Protein AF-A0A8T0EY59-F1 (afdb_monomer_lite)

Radius of gyration: 38.55 Å; chains: 1; bounding box: 109×106×99 Å

Sequence (343 aa):
MDMEKCETEELIEDIVKENEYLLNLLDTIPAQIYFDHDVQEKIKYEKHLTMDKKAENLKRKFSDQAELSVKNKHKRARVDPLCHKSVSQVHEELNNEKKKRKRKKKNGILLPSASLTRAANIEELQKRLQAKINELQAKRKGCSNKDPTLKKKLKTKEKKLKHKKVVLTQANEAEMQTKKLTEKKEKPEEKPVYNKDGKIIYSKLDFSENGLEEKKKSEFSGKKYKKLLKKAEEKKEKIEKLKEINPEKATTVEQKEKWKKALLKSENVKIKDNPELLKKSLKRQEKIKKKKAKVWKDRVEHTETRKQAKQEKRSKNIQKRKKDKLDHKIKRAKKKGRVIPGF

InterPro domains:
  IPR007019 Surfeit locus 6 [PTHR14369] (13-343)
  IPR029188 Ribosomal RNA-processing protein 14, N-terminal [PF15459] (17-81)
  IPR029190 Ribosomal RNA-processing protein 14/surfeit locus protein 6, C-terminal domain [PF04935] (144-330)

pLDDT: mean 79.8, std 16.36, range [37.75, 98.5]

Foldseek 3Di:
DVVVVVVVVVVVVVVVVVVVVVLVVQQVDDLVVVDDPVLVVVLVVQLVVQLVVQLVVVCVVCVDPDDDPSVVSSVVSVPDPVSDDGSSRSVVVVVVVVVVVVVCVVVPPDDDPPPPDDDPDPVSVVVVVVVVVVVVVVVVVVPVDDDPVVVVVVVVVVVVVVVVVVVVVVVVVVVVVVVVVPPDDDDDDDDFDADPVRDGDPDPDDPPPPPDPDPPQPPQDDDPLVSLLVVLVVVVVVLVVCCVVPVVVSVVVVVVVVVVVVVCVVVVRDGDNDNVVSVVSVVVVVVVVVVVVVVVVVVVVVVVVVVVVVVVVVVVVVVVVVVVVVVVVVVVCVVVVHDDPPD

Secondary structure (DSSP, 8-state):
-HHHHHHHHHHHHHHHHHHHHHHHHHHHS-HHHHS-HHHHHHHHHHHHHHHHHHHHHHHHHTSSS----HHHHHHHHHH-GGG---HHHHHHHHHHHHHHHHHHHHTT--PPPTTSSPPSSHHHHHHHHHHHHHHHHHHHHTTSSS-HHHHHHHHHHHHHHHHHHHHHHHHHHHHHHHHTT-S--PPPP-PPPBPTTSPBP--S----TT--------TT-SS-HHHHHHHHHHHHHHHHHHHHH-HHHHHHHHHHHHHHHHHHHHTT------HHHHHHHHHHHHHHHHHHHHHHHHHHHHHHHHHHHHHHHHHHHHHHHHHHHHHHHHHHHHHTT---TT-

Organism: Argiope bruennichi (NCBI:txid94029)

Structure (mmCIF, N/CA/C/O backbone):
data_AF-A0A8T0EY59-F1
#
_entry.id   AF-A0A8T0EY59-F1
#
loop_
_atom_site.group_PDB
_atom_site.id
_atom_site.type_symbol
_atom_site.label_atom_id
_atom_site.label_alt_id
_atom_site.label_comp_id
_atom_site.label_asym_id
_atom_site.label_entity_id
_atom_site.label_seq_id
_atom_site.pdbx_PDB_ins_code
_atom_site.Cartn_x
_atom_site.Cartn_y
_atom_site.Cartn_z
_atom_site.occupancy
_atom_site.B_iso_or_equiv
_atom_site.auth_seq_id
_atom_site.auth_comp_id
_atom_site.auth_asym_id
_atom_site.auth_atom_id
_atom_site.pdbx_PDB_model_num
ATOM 1 N N . MET A 1 1 ? -55.041 -11.879 -49.478 1.00 57.66 1 MET A N 1
ATOM 2 C CA . MET A 1 1 ? -53.881 -12.683 -49.035 1.00 57.66 1 MET A CA 1
ATOM 3 C C . MET A 1 1 ? -52.715 -11.826 -48.559 1.00 57.66 1 MET A C 1
ATOM 5 O O . MET A 1 1 ? -51.988 -12.305 -47.703 1.00 57.66 1 MET A O 1
ATOM 9 N N . ASP A 1 2 ? -52.515 -10.604 -49.066 1.00 60.94 2 ASP A N 1
ATOM 10 C CA . ASP A 1 2 ? -51.365 -9.780 -48.646 1.00 60.94 2 ASP A CA 1
ATOM 11 C C . ASP A 1 2 ? -51.614 -8.986 -47.347 1.00 60.94 2 ASP A C 1
ATOM 13 O O . ASP A 1 2 ? -50.702 -8.853 -46.542 1.00 60.94 2 ASP A O 1
ATOM 17 N N . MET A 1 3 ? -52.861 -8.576 -47.073 1.00 62.78 3 MET A N 1
ATOM 18 C CA . MET A 1 3 ? -53.241 -7.898 -45.817 1.00 62.78 3 MET A CA 1
ATOM 19 C C . MET A 1 3 ? -53.091 -8.800 -44.581 1.00 62.78 3 MET A C 1
ATOM 21 O O . MET A 1 3 ? -52.482 -8.401 -43.597 1.00 62.78 3 MET A O 1
ATOM 25 N N . GLU A 1 4 ? -53.565 -10.048 -44.657 1.00 70.12 4 GLU A N 1
ATOM 26 C CA . GLU A 1 4 ? -53.442 -11.022 -43.557 1.00 70.12 4 GLU A CA 1
ATOM 27 C C . GLU A 1 4 ? -51.976 -11.389 -43.274 1.00 70.12 4 GLU A C 1
ATOM 29 O O . GLU A 1 4 ? -51.610 -11.654 -42.134 1.00 70.12 4 GLU A O 1
ATOM 34 N N . LYS A 1 5 ? -51.111 -11.381 -44.299 1.00 70.44 5 LYS A N 1
ATOM 35 C CA . LYS A 1 5 ? -49.670 -11.600 -44.115 1.00 70.44 5 LYS A CA 1
ATOM 36 C C . LYS A 1 5 ? -49.023 -10.429 -43.377 1.00 70.44 5 LYS A C 1
ATOM 38 O O . LYS A 1 5 ? -48.282 -10.682 -42.433 1.00 70.44 5 LYS A O 1
ATOM 43 N N . CYS A 1 6 ? -49.359 -9.187 -43.733 1.00 74.06 6 CYS A N 1
ATOM 44 C CA . CYS A 1 6 ? -48.890 -8.003 -43.006 1.00 74.06 6 CYS A CA 1
ATOM 45 C C . CYS A 1 6 ? -49.317 -8.021 -41.532 1.00 74.06 6 CYS A C 1
ATOM 47 O O . CYS A 1 6 ? -48.477 -7.822 -40.662 1.00 74.06 6 CYS A O 1
ATOM 49 N N . GLU A 1 7 ? -50.575 -8.352 -41.232 1.00 82.00 7 GLU A N 1
ATOM 50 C CA . GLU A 1 7 ? -51.051 -8.451 -39.843 1.00 82.00 7 GLU A CA 1
ATOM 51 C C . GLU A 1 7 ? -50.295 -9.533 -39.052 1.00 82.00 7 GLU A C 1
ATOM 53 O O . GLU A 1 7 ? -49.938 -9.333 -37.890 1.00 82.00 7 GLU A O 1
ATOM 58 N N . THR A 1 8 ? -49.985 -10.678 -39.674 1.00 86.44 8 THR A N 1
ATOM 59 C CA . THR A 1 8 ? -49.177 -11.715 -39.009 1.00 86.44 8 THR A CA 1
ATOM 60 C C . THR A 1 8 ? -47.726 -11.298 -38.785 1.00 86.44 8 THR A C 1
ATOM 62 O O . THR A 1 8 ? -47.130 -11.706 -37.789 1.00 86.44 8 THR A O 1
ATOM 65 N N . GLU A 1 9 ? -47.151 -10.494 -39.679 1.00 88.06 9 GLU A N 1
ATOM 66 C CA . GLU A 1 9 ? -45.789 -9.974 -39.543 1.00 88.06 9 GLU A CA 1
ATOM 67 C C . GLU A 1 9 ? -45.706 -8.946 -38.407 1.00 88.06 9 GLU A C 1
ATOM 69 O O . GLU A 1 9 ? -44.832 -9.068 -37.548 1.00 88.06 9 GLU A O 1
ATOM 74 N N . GLU A 1 10 ? -46.669 -8.025 -38.318 1.00 89.12 10 GLU A N 1
ATOM 75 C CA . GLU A 1 10 ? -46.774 -7.051 -37.222 1.00 89.12 10 GLU A CA 1
ATOM 76 C C . GLU A 1 10 ? -46.926 -7.739 -35.855 1.00 89.12 10 GLU A C 1
ATOM 78 O O . GLU A 1 10 ? -46.219 -7.411 -34.899 1.00 89.12 10 GLU A O 1
ATOM 83 N N . LEU A 1 11 ? -47.772 -8.772 -35.771 1.00 92.25 11 LEU A N 1
ATOM 84 C CA . LEU A 1 11 ? -47.929 -9.572 -34.552 1.00 92.25 11 LEU A CA 1
ATOM 85 C C . LEU A 1 11 ? -46.630 -10.277 -34.139 1.00 92.25 11 LEU A C 1
ATOM 87 O O . LEU A 1 11 ? -46.312 -10.358 -32.951 1.00 92.25 11 LEU A O 1
ATOM 91 N N . ILE A 1 12 ? -45.863 -10.799 -35.100 1.00 92.88 12 ILE A N 1
ATOM 92 C CA . ILE A 1 12 ? -44.566 -11.425 -34.818 1.00 92.88 12 ILE A CA 1
ATOM 93 C C . ILE A 1 12 ? -43.578 -10.383 -34.290 1.00 92.88 12 ILE A C 1
ATOM 95 O O . ILE A 1 12 ? -42.860 -10.668 -33.329 1.00 92.88 12 ILE A O 1
ATOM 99 N N . GLU A 1 13 ? -43.542 -9.189 -34.879 1.00 93.50 13 GLU A N 1
ATOM 100 C CA . GLU A 1 13 ? -42.678 -8.107 -34.410 1.00 93.50 13 GLU A CA 1
ATOM 101 C C . GLU A 1 13 ? -43.000 -7.697 -32.974 1.00 93.50 13 GLU A C 1
ATOM 103 O O . GLU A 1 13 ? -42.086 -7.526 -32.165 1.00 93.50 13 GLU A O 1
ATOM 108 N N . ASP A 1 14 ? -44.279 -7.588 -32.628 1.00 93.56 14 ASP A N 1
ATOM 109 C CA . ASP A 1 14 ? -44.700 -7.226 -31.277 1.00 93.56 14 ASP A CA 1
ATOM 110 C C . ASP A 1 14 ? -44.353 -8.315 -30.258 1.00 93.56 14 ASP A C 1
ATOM 112 O O . ASP A 1 14 ? -43.774 -8.017 -29.210 1.00 93.56 14 ASP A O 1
ATOM 116 N N . ILE A 1 15 ? -44.548 -9.590 -30.605 1.00 94.50 15 ILE A N 1
ATOM 117 C CA . ILE A 1 15 ? -44.099 -10.719 -29.775 1.00 94.50 15 ILE A CA 1
ATOM 118 C C . ILE A 1 15 ? -42.575 -10.691 -29.580 1.00 94.50 15 ILE A C 1
ATOM 120 O O . ILE A 1 15 ? -42.071 -11.024 -28.502 1.00 94.50 15 ILE A O 1
ATOM 124 N N . VAL A 1 16 ? -41.805 -10.311 -30.601 1.00 94.75 16 VAL A N 1
ATOM 125 C CA . VAL A 1 16 ? -40.346 -10.181 -30.481 1.00 94.75 16 VAL A CA 1
ATOM 126 C C . VAL A 1 16 ? -39.983 -9.029 -29.542 1.00 94.75 16 VAL A C 1
ATOM 128 O O . VAL A 1 16 ? -39.171 -9.237 -28.638 1.00 94.75 16 VAL A O 1
ATOM 131 N N . LYS A 1 17 ? -40.623 -7.861 -29.676 1.00 94.25 17 LYS A N 1
ATOM 132 C CA . LYS A 1 17 ? -40.401 -6.697 -28.797 1.00 94.25 17 LYS A CA 1
ATOM 133 C C . LYS A 1 17 ? -40.726 -7.015 -27.337 1.00 94.25 17 LYS A C 1
ATOM 135 O O . LYS A 1 17 ? -39.945 -6.684 -26.442 1.00 94.25 17 LYS A O 1
ATOM 140 N N . GLU A 1 18 ? -41.847 -7.687 -27.082 1.00 94.88 18 GLU A N 1
ATOM 141 C CA . GLU A 1 18 ? -42.239 -8.114 -25.736 1.00 94.88 18 GLU A CA 1
ATOM 142 C C . GLU A 1 18 ? -41.233 -9.104 -25.142 1.00 94.88 18 GLU A C 1
ATOM 144 O O . GLU A 1 18 ? -40.812 -8.961 -23.990 1.00 94.88 18 GLU A O 1
ATOM 149 N N . ASN A 1 19 ? -40.779 -10.078 -25.934 1.00 93.56 19 ASN A N 1
ATOM 150 C CA . ASN A 1 19 ? -39.748 -11.013 -25.496 1.00 93.56 19 ASN A CA 1
ATOM 151 C C . ASN A 1 19 ? -38.437 -10.291 -25.160 1.00 93.56 19 ASN A C 1
ATOM 153 O O . ASN A 1 19 ? -37.861 -10.546 -24.104 1.00 93.56 19 ASN A O 1
ATOM 157 N N . GLU A 1 20 ? -37.975 -9.363 -26.000 1.00 94.31 20 GLU A N 1
ATOM 158 C CA . GLU A 1 20 ? -36.778 -8.560 -25.722 1.00 94.31 20 GLU A CA 1
ATOM 159 C C . GLU A 1 20 ? -36.917 -7.746 -24.431 1.00 94.31 20 GLU A C 1
ATOM 161 O O . GLU A 1 20 ? -35.993 -7.714 -23.610 1.00 94.31 20 GLU A O 1
ATOM 166 N N . TYR A 1 21 ? -38.083 -7.136 -24.206 1.00 94.50 21 TYR A N 1
ATOM 167 C CA . TYR A 1 21 ? -38.387 -6.423 -22.969 1.00 94.50 21 TYR A CA 1
ATOM 168 C C . TYR A 1 21 ? -38.270 -7.337 -21.739 1.00 94.50 21 TYR A C 1
ATOM 170 O O . TYR A 1 21 ? -37.601 -6.986 -20.761 1.00 94.50 21 TYR A O 1
ATOM 178 N N . LEU A 1 22 ? -38.852 -8.537 -21.799 1.00 93.19 22 LEU A N 1
ATOM 179 C CA . LEU A 1 22 ? -38.790 -9.513 -20.710 1.00 93.19 22 LEU A CA 1
ATOM 180 C C . LEU A 1 22 ? -37.364 -10.024 -20.460 1.00 93.19 22 LEU A C 1
ATOM 182 O O . LEU A 1 22 ? -36.966 -10.181 -19.303 1.00 93.19 22 LEU A O 1
ATOM 186 N N . LEU A 1 23 ? -36.572 -10.253 -21.513 1.00 91.69 23 LEU A N 1
ATOM 187 C CA . LEU A 1 23 ? -35.169 -10.658 -21.379 1.00 91.69 23 LEU A CA 1
ATOM 188 C C . LEU A 1 23 ? -34.330 -9.557 -20.722 1.00 91.69 23 LEU A C 1
ATOM 190 O O . LEU A 1 23 ? -33.553 -9.842 -19.809 1.00 91.69 23 LEU A O 1
ATOM 194 N N . ASN A 1 24 ? -34.538 -8.302 -21.121 1.00 91.44 24 ASN A N 1
ATOM 195 C CA . ASN A 1 24 ? -33.872 -7.155 -20.509 1.00 91.44 24 ASN A CA 1
ATOM 196 C C . ASN A 1 24 ? -34.230 -7.030 -19.025 1.00 91.44 24 ASN A C 1
ATOM 198 O O . ASN A 1 24 ? -33.341 -6.825 -18.197 1.00 91.44 24 ASN A O 1
ATOM 202 N N . LEU A 1 25 ? -35.508 -7.211 -18.670 1.00 90.00 25 LEU A N 1
ATOM 203 C CA . LEU A 1 25 ? -35.959 -7.216 -17.278 1.00 90.00 25 LEU A CA 1
ATOM 204 C C . LEU A 1 25 ? -35.279 -8.333 -16.474 1.00 90.00 25 LEU A C 1
ATOM 206 O O . LEU A 1 25 ? -34.756 -8.080 -15.386 1.00 90.00 25 LEU A O 1
ATOM 210 N N . LEU A 1 26 ? -35.226 -9.546 -17.026 1.00 90.12 26 LEU A N 1
ATOM 211 C CA . LEU A 1 26 ? -34.582 -10.707 -16.407 1.00 90.12 26 LEU A CA 1
ATOM 212 C C . LEU A 1 26 ? -33.084 -10.468 -16.151 1.00 90.12 26 LEU A C 1
ATOM 214 O O . LEU A 1 26 ? -32.549 -10.884 -15.123 1.00 90.12 26 LEU A O 1
ATOM 218 N N . ASP A 1 27 ? -32.419 -9.754 -17.056 1.00 89.56 27 ASP A N 1
ATOM 219 C CA . ASP A 1 27 ? -30.991 -9.450 -16.971 1.00 89.56 27 ASP A CA 1
ATOM 220 C C . ASP A 1 27 ? -30.646 -8.362 -15.944 1.00 89.56 27 ASP A C 1
ATOM 222 O O . ASP A 1 27 ? -29.504 -8.301 -15.474 1.00 89.56 27 ASP A O 1
ATOM 226 N N . THR A 1 28 ? -31.617 -7.539 -15.530 1.00 90.06 28 THR A N 1
ATOM 227 C CA . THR A 1 28 ? -31.414 -6.573 -14.433 1.00 90.06 28 THR A CA 1
ATOM 228 C C . THR A 1 28 ? -31.266 -7.247 -13.070 1.00 90.06 28 THR A C 1
ATOM 230 O O . THR A 1 28 ? -30.634 -6.702 -12.158 1.00 90.06 28 THR A O 1
ATOM 233 N N . ILE A 1 29 ? -31.826 -8.447 -12.921 1.00 87.81 29 ILE A N 1
ATOM 234 C CA . ILE A 1 29 ? -31.856 -9.170 -11.659 1.00 87.81 29 ILE A CA 1
ATOM 235 C C . ILE A 1 29 ? -30.599 -10.051 -11.555 1.00 87.81 29 ILE A C 1
ATOM 237 O O . ILE A 1 29 ? -30.259 -10.786 -12.484 1.00 87.81 29 ILE A O 1
ATOM 241 N N . PRO A 1 30 ? -29.867 -10.025 -10.425 1.00 85.19 30 PRO A N 1
ATOM 242 C CA . PRO A 1 30 ? -28.650 -10.811 -10.281 1.00 85.19 30 PRO A CA 1
ATOM 243 C C . PRO A 1 30 ? -28.870 -12.312 -10.500 1.00 85.19 30 PRO A C 1
ATOM 245 O O . PRO A 1 30 ? -29.699 -12.938 -9.842 1.00 85.19 30 PRO A O 1
ATOM 248 N N . ALA A 1 31 ? -27.999 -12.925 -11.306 1.00 82.88 31 ALA A N 1
ATOM 249 C CA . ALA A 1 31 ? -27.971 -14.369 -11.578 1.00 82.88 31 ALA A CA 1
ATOM 250 C C . ALA A 1 31 ? -27.992 -15.255 -10.310 1.00 82.88 31 ALA A C 1
ATOM 252 O O . ALA A 1 31 ? -28.407 -16.409 -10.351 1.00 82.88 31 ALA A O 1
ATOM 253 N N . GLN A 1 32 ? -27.530 -14.726 -9.173 1.00 85.31 32 GLN A N 1
ATOM 254 C CA . GLN A 1 32 ? -27.516 -15.433 -7.890 1.00 85.31 32 GLN A CA 1
ATOM 255 C C . GLN A 1 32 ? -28.913 -15.753 -7.347 1.00 85.31 32 GLN A C 1
ATOM 257 O O . GLN A 1 32 ? -29.028 -16.649 -6.518 1.00 85.31 32 GLN A O 1
ATOM 262 N N . ILE A 1 33 ? -29.933 -15.007 -7.776 1.00 87.69 33 ILE A N 1
ATOM 263 C CA . ILE A 1 33 ? -31.315 -15.163 -7.313 1.00 87.69 33 ILE A CA 1
ATOM 264 C C . ILE A 1 33 ? -32.023 -16.279 -8.095 1.00 87.69 33 ILE A C 1
ATOM 266 O O . ILE A 1 33 ? -32.830 -17.000 -7.521 1.00 87.69 33 ILE A O 1
ATOM 270 N N . TYR A 1 34 ? -31.685 -16.468 -9.375 1.00 85.38 34 TYR A N 1
ATOM 271 C CA . TYR A 1 34 ? -32.340 -17.456 -10.243 1.00 85.38 34 TYR A CA 1
ATOM 272 C C . TYR A 1 34 ? -31.676 -18.831 -10.276 1.00 85.38 34 TYR A C 1
ATOM 274 O O . TYR A 1 34 ? -32.345 -19.825 -10.547 1.00 85.38 34 TYR A O 1
ATOM 282 N N . PHE A 1 35 ? -30.358 -18.899 -10.084 1.00 88.62 35 PHE A N 1
ATOM 283 C CA . PHE A 1 35 ? -29.602 -20.132 -10.293 1.00 88.62 35 PHE A CA 1
ATOM 284 C C . PHE A 1 35 ? -29.171 -20.777 -8.980 1.00 88.62 35 PHE A C 1
ATOM 286 O O . PHE A 1 35 ? -28.642 -20.100 -8.097 1.00 88.62 35 PHE A O 1
ATOM 293 N N . ASP A 1 36 ? -29.285 -22.103 -8.911 1.00 89.44 36 ASP A N 1
ATOM 294 C CA . ASP A 1 36 ? -28.767 -22.915 -7.809 1.00 89.44 36 ASP A CA 1
ATOM 295 C C . ASP A 1 36 ? -27.248 -22.786 -7.657 1.00 89.44 36 ASP A C 1
ATOM 297 O O . ASP A 1 36 ? -26.526 -22.427 -8.595 1.00 89.44 36 ASP A O 1
ATOM 301 N N . HIS A 1 37 ? -26.735 -23.137 -6.475 1.00 86.75 37 HIS A N 1
ATOM 302 C CA . HIS A 1 37 ? -25.313 -23.005 -6.159 1.00 86.75 37 HIS A CA 1
ATOM 303 C C . HIS A 1 37 ? -24.401 -23.704 -7.180 1.00 86.75 37 HIS A C 1
ATOM 305 O O . HIS A 1 37 ? -23.419 -23.110 -7.627 1.00 86.75 37 HIS A O 1
ATOM 311 N N . ASP A 1 38 ? -24.771 -24.903 -7.628 1.00 87.12 38 ASP A N 1
ATOM 312 C CA . ASP A 1 38 ? -24.003 -25.685 -8.603 1.00 87.12 38 ASP A CA 1
ATOM 313 C C . ASP A 1 38 ? -23.903 -24.978 -9.962 1.00 87.12 38 ASP A C 1
ATOM 315 O O . ASP A 1 38 ? -22.841 -24.921 -10.591 1.00 87.12 38 ASP A O 1
ATOM 319 N N . VAL A 1 39 ? -25.007 -24.374 -10.405 1.00 86.44 39 VAL A N 1
ATOM 320 C CA . VAL A 1 39 ? -25.060 -23.602 -11.651 1.00 86.44 39 VAL A CA 1
ATOM 321 C C . VAL A 1 39 ? -24.232 -22.327 -11.502 1.00 86.44 39 VAL A C 1
ATOM 323 O O . VAL A 1 39 ? -23.457 -21.983 -12.395 1.00 86.44 39 VAL A O 1
ATOM 326 N N . GLN A 1 40 ? -24.293 -21.664 -10.345 1.00 85.69 40 GLN A N 1
ATOM 327 C CA . GLN A 1 40 ? -23.450 -20.503 -10.056 1.00 85.69 40 GLN A CA 1
ATOM 328 C C . GLN A 1 40 ? -21.954 -20.842 -10.070 1.00 85.69 40 GLN A C 1
ATOM 330 O O . GLN A 1 40 ? -21.146 -20.032 -10.535 1.00 85.69 40 GLN A O 1
ATOM 335 N N . GLU A 1 41 ? -21.552 -22.001 -9.544 1.00 86.75 41 GLU A N 1
ATOM 336 C CA . GLU A 1 41 ? -20.159 -22.450 -9.600 1.00 86.75 41 GLU A CA 1
ATOM 337 C C . GLU A 1 41 ? -19.716 -22.735 -11.034 1.00 86.75 41 GLU A C 1
ATOM 339 O O . GLU A 1 41 ? -18.639 -22.281 -11.435 1.00 86.75 41 GLU A O 1
ATOM 344 N N . LYS A 1 42 ? -20.572 -23.381 -11.835 1.00 87.62 42 LYS A N 1
ATOM 345 C CA . LYS A 1 42 ? -20.320 -23.613 -13.262 1.00 87.62 42 LYS A CA 1
ATOM 346 C C . LYS A 1 42 ? -20.126 -22.295 -14.020 1.00 87.62 42 LYS A C 1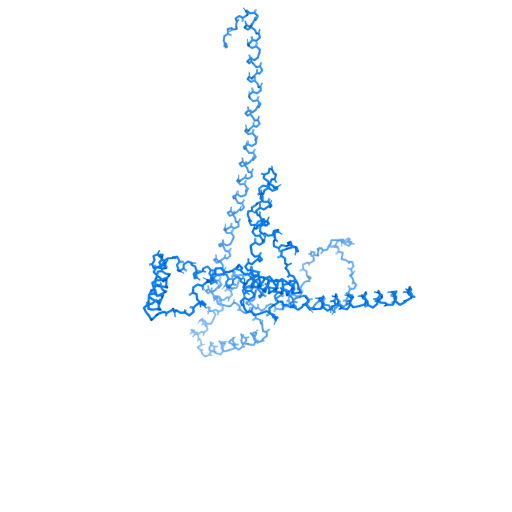
ATOM 348 O O . LYS A 1 42 ? -19.120 -22.135 -14.709 1.00 87.62 42 LYS A O 1
ATOM 353 N N . ILE A 1 43 ? -21.002 -21.307 -13.808 1.00 85.44 43 ILE A N 1
ATOM 354 C CA . ILE A 1 43 ? -20.892 -19.966 -14.414 1.00 85.44 43 ILE A CA 1
ATOM 355 C C . ILE A 1 43 ? -19.574 -19.289 -14.015 1.00 85.44 43 ILE A C 1
ATOM 357 O O . ILE A 1 43 ? -18.872 -18.726 -14.858 1.00 85.44 43 ILE A O 1
ATOM 361 N N . LYS A 1 44 ? -19.202 -19.337 -12.728 1.00 86.25 44 LYS A N 1
ATOM 362 C CA . LYS A 1 44 ? -17.935 -18.758 -12.246 1.00 86.25 44 LYS A CA 1
ATOM 363 C C . LYS A 1 44 ? -16.732 -19.439 -12.890 1.00 86.25 44 LYS A C 1
ATOM 365 O O . LYS A 1 44 ? -15.794 -18.747 -13.285 1.00 86.25 44 LYS A O 1
ATOM 370 N N . TYR A 1 45 ? -16.748 -20.766 -12.988 1.00 87.50 45 TYR A N 1
ATOM 371 C CA . TYR A 1 45 ? -15.678 -21.535 -13.612 1.00 87.50 45 TYR A CA 1
ATOM 372 C C . TYR A 1 45 ? -15.526 -21.182 -15.095 1.00 87.50 45 TYR A C 1
ATOM 374 O O . TYR A 1 45 ? -14.430 -20.839 -15.537 1.00 87.50 45 TYR A O 1
ATOM 382 N N . GLU A 1 46 ? -16.627 -21.173 -15.847 1.00 86.44 46 GLU A N 1
ATOM 383 C CA . GLU A 1 46 ? -16.626 -20.800 -17.264 1.00 86.44 46 GLU A CA 1
ATOM 384 C C . GLU A 1 46 ? -16.129 -19.373 -17.481 1.00 86.44 46 GLU A C 1
ATOM 386 O O . GLU A 1 46 ? -15.299 -19.132 -18.356 1.00 86.44 46 GLU A O 1
ATOM 391 N N . LYS A 1 47 ? -16.564 -18.436 -16.636 1.00 84.19 47 LYS A N 1
ATOM 392 C CA . LYS A 1 47 ? -16.080 -17.056 -16.650 1.00 84.19 47 LYS A CA 1
ATOM 393 C C . LYS A 1 47 ? -14.573 -16.978 -16.427 1.00 84.19 47 LYS A C 1
ATOM 395 O O . LYS A 1 47 ? -13.893 -16.222 -17.109 1.00 84.19 47 LYS A O 1
ATOM 400 N N . HIS A 1 48 ? -14.024 -17.736 -15.482 1.00 84.00 48 HIS A N 1
ATOM 401 C CA . HIS A 1 48 ? -12.575 -17.776 -15.276 1.00 84.00 48 HIS A CA 1
ATOM 402 C C . HIS A 1 48 ? -11.841 -18.374 -16.484 1.00 84.00 48 HIS A C 1
ATOM 404 O O . HIS A 1 48 ? -10.819 -17.837 -16.906 1.00 84.00 48 HIS A O 1
ATOM 410 N N . LEU A 1 49 ? -12.404 -19.405 -17.110 1.00 86.81 49 LEU A N 1
ATOM 411 C CA . LEU A 1 49 ? -11.824 -20.018 -18.299 1.00 86.81 49 LEU A CA 1
ATOM 412 C C . LEU A 1 49 ? -11.810 -19.070 -19.512 1.00 86.81 49 LEU A C 1
ATOM 414 O O . LEU A 1 49 ? -10.813 -19.003 -20.232 1.00 86.81 49 LEU A O 1
ATOM 418 N N . THR A 1 50 ? -12.892 -18.325 -19.761 1.00 85.25 50 THR A N 1
ATOM 419 C CA . THR A 1 50 ? -12.954 -17.352 -20.870 1.00 85.25 50 THR A CA 1
ATOM 420 C C . THR A 1 50 ? -11.988 -16.190 -20.649 1.00 85.25 50 THR A C 1
ATOM 422 O O . THR A 1 50 ? -11.295 -15.761 -21.573 1.00 85.25 50 THR A O 1
ATOM 425 N N . MET A 1 51 ? -11.888 -15.733 -19.404 1.00 82.12 51 MET A N 1
ATOM 426 C CA . MET A 1 51 ? -10.945 -14.721 -18.942 1.00 82.12 51 MET A CA 1
ATOM 427 C C . MET A 1 51 ? -9.486 -15.107 -19.192 1.00 82.12 51 MET A C 1
ATOM 429 O O . MET A 1 51 ? -8.716 -14.296 -19.718 1.00 82.12 51 MET A O 1
ATOM 433 N N . ASP A 1 52 ? -9.119 -16.342 -18.853 1.00 84.00 52 ASP A N 1
ATOM 434 C CA . ASP A 1 52 ? -7.762 -16.857 -19.030 1.00 84.00 52 ASP A CA 1
ATOM 435 C C . ASP A 1 52 ? -7.426 -17.001 -20.522 1.00 84.00 52 ASP A C 1
ATOM 437 O O . ASP A 1 52 ? -6.404 -16.480 -20.978 1.00 84.00 52 ASP A O 1
ATOM 441 N N . LYS A 1 53 ? -8.346 -17.562 -21.323 1.00 85.69 53 LYS A N 1
ATOM 442 C CA . LYS A 1 53 ? -8.205 -17.646 -22.790 1.00 85.69 53 LYS A CA 1
ATOM 443 C C . LYS A 1 53 ? -7.995 -16.273 -23.433 1.00 85.69 53 LYS A C 1
ATOM 445 O O . LYS A 1 53 ? -7.142 -16.111 -24.307 1.00 85.69 53 LYS A O 1
ATOM 450 N N . LYS A 1 54 ? -8.735 -15.247 -22.998 1.00 82.50 54 LYS A N 1
ATOM 451 C CA . LYS A 1 54 ? -8.534 -13.881 -23.504 1.00 82.50 54 LYS A CA 1
ATOM 452 C C . LYS A 1 54 ? -7.197 -13.297 -23.068 1.00 82.50 54 LYS A C 1
ATOM 454 O O . LYS A 1 54 ? -6.510 -12.694 -23.891 1.00 82.50 54 LYS A O 1
ATOM 459 N N . ALA A 1 55 ? -6.792 -13.484 -21.813 1.00 81.88 55 ALA A N 1
ATOM 460 C CA . ALA A 1 55 ? -5.491 -13.021 -21.337 1.00 81.88 55 ALA A CA 1
ATOM 461 C C . ALA A 1 55 ? -4.325 -13.654 -22.126 1.00 81.88 55 ALA A C 1
ATOM 463 O O . ALA A 1 55 ? -3.339 -12.968 -22.416 1.00 81.88 55 ALA A O 1
ATOM 464 N N . GLU A 1 56 ? -4.456 -14.921 -22.524 1.00 81.44 56 GLU A N 1
ATOM 465 C CA . GLU A 1 56 ? -3.513 -15.612 -23.410 1.00 81.44 56 GLU A CA 1
ATOM 466 C C . GLU A 1 56 ? -3.536 -15.075 -24.845 1.00 81.44 56 GLU A C 1
ATOM 468 O O . GLU A 1 56 ? -2.479 -14.818 -25.420 1.00 81.44 56 GLU A O 1
ATOM 473 N N . ASN A 1 57 ? -4.708 -14.810 -25.419 1.00 80.62 57 ASN A N 1
ATOM 474 C CA . ASN A 1 57 ? -4.798 -14.196 -26.746 1.00 80.62 57 ASN A CA 1
ATOM 475 C C . ASN A 1 57 ? -4.175 -12.790 -26.775 1.00 80.62 57 ASN A C 1
ATOM 477 O O . ASN A 1 57 ? -3.467 -12.446 -27.721 1.00 80.62 57 ASN A O 1
ATOM 481 N N . LEU A 1 58 ? -4.343 -11.997 -25.710 1.00 72.62 58 LEU A N 1
ATOM 482 C CA . LEU A 1 58 ? -3.621 -10.730 -25.548 1.00 72.62 58 LEU A CA 1
ATOM 483 C C . LEU A 1 58 ? -2.102 -10.926 -25.416 1.00 72.62 58 LEU A C 1
ATOM 485 O O . LEU A 1 58 ? -1.346 -10.036 -25.792 1.00 72.62 58 LEU A O 1
ATOM 489 N N . LYS A 1 59 ? -1.630 -12.062 -24.886 1.00 67.75 59 LYS A N 1
ATOM 490 C CA . LYS A 1 59 ? -0.195 -12.392 -24.865 1.00 67.75 59 LYS A CA 1
ATOM 491 C C . LYS A 1 59 ? 0.333 -12.630 -26.283 1.00 67.75 59 LYS A C 1
ATOM 493 O O . LYS A 1 59 ? 1.437 -12.186 -26.566 1.00 67.75 59 LYS A O 1
ATOM 498 N N . ARG A 1 60 ? -0.452 -13.278 -27.151 1.00 64.81 60 ARG A N 1
ATOM 499 C CA . ARG A 1 60 ? -0.085 -13.544 -28.555 1.00 64.81 60 ARG A CA 1
ATOM 500 C C . ARG A 1 60 ? -0.090 -12.278 -29.420 1.00 64.81 60 ARG A C 1
ATOM 502 O O . ARG A 1 60 ? 0.791 -12.119 -30.245 1.00 64.81 60 ARG A O 1
ATOM 509 N N . LYS A 1 61 ? -1.048 -11.366 -29.208 1.00 62.09 61 LYS A N 1
ATOM 510 C CA . LYS A 1 61 ? -1.207 -10.141 -30.023 1.00 62.09 61 LYS A CA 1
ATOM 511 C C . LYS A 1 61 ? -0.225 -9.001 -29.696 1.00 62.09 61 LYS A C 1
ATOM 513 O O . LYS A 1 61 ? -0.097 -8.083 -30.492 1.00 62.09 61 LYS A O 1
ATOM 518 N N . PHE A 1 62 ? 0.433 -9.028 -28.534 1.00 57.66 62 PHE A N 1
ATOM 519 C CA . PHE A 1 62 ? 1.317 -7.952 -28.049 1.00 57.66 62 PHE A CA 1
ATOM 520 C C . PHE A 1 62 ? 2.714 -8.472 -27.659 1.00 57.66 62 PHE A C 1
ATOM 522 O O . PHE A 1 62 ? 3.283 -8.015 -26.666 1.00 57.66 62 PHE A O 1
ATOM 529 N N . SER A 1 63 ? 3.260 -9.462 -28.373 1.00 56.31 63 SER A N 1
ATOM 530 C CA . SER A 1 63 ? 4.604 -9.986 -28.076 1.00 56.31 63 SER A CA 1
ATOM 531 C C . SER A 1 63 ? 5.712 -8.952 -28.308 1.00 56.31 63 SER A C 1
ATOM 533 O O . SER A 1 63 ? 6.698 -8.970 -27.577 1.00 56.31 63 SER A O 1
ATOM 535 N N . ASP A 1 64 ? 5.515 -8.009 -29.238 1.00 54.72 64 ASP A N 1
ATOM 536 C CA . ASP A 1 64 ? 6.633 -7.216 -29.772 1.00 54.72 64 ASP A CA 1
ATOM 537 C C . ASP A 1 64 ? 6.635 -5.742 -29.326 1.00 54.72 64 ASP A C 1
ATOM 539 O O . ASP A 1 64 ? 7.639 -5.047 -29.468 1.00 54.72 64 ASP A O 1
ATOM 543 N N . GLN A 1 65 ? 5.553 -5.242 -28.716 1.00 49.62 65 GLN A N 1
ATOM 544 C CA . GLN A 1 65 ? 5.497 -3.874 -28.189 1.00 49.62 65 GLN A CA 1
ATOM 545 C C . GLN A 1 65 ? 4.822 -3.836 -26.811 1.00 49.62 65 GLN A C 1
ATOM 547 O O . GLN A 1 65 ? 3.606 -3.941 -26.674 1.00 49.62 65 GLN A O 1
ATOM 552 N N . ALA A 1 66 ? 5.657 -3.646 -25.785 1.00 52.69 66 ALA A N 1
ATOM 553 C CA . ALA A 1 66 ? 5.325 -3.498 -24.367 1.00 52.69 66 ALA A CA 1
ATOM 554 C C . ALA A 1 66 ? 4.767 -4.759 -23.677 1.00 52.69 66 ALA A C 1
ATOM 556 O O . ALA A 1 66 ? 3.569 -5.044 -23.677 1.00 52.69 66 ALA A O 1
ATOM 557 N N . GLU A 1 67 ? 5.647 -5.452 -22.949 1.00 57.25 67 GLU A N 1
ATOM 558 C CA . GLU A 1 67 ? 5.296 -6.522 -22.015 1.00 57.25 67 GLU A CA 1
ATOM 559 C C . GLU A 1 67 ? 4.361 -6.015 -20.901 1.00 57.25 67 GLU A C 1
ATOM 561 O O . GLU A 1 67 ? 4.767 -5.667 -19.788 1.00 57.25 67 GLU A O 1
ATOM 566 N N . LEU A 1 68 ? 3.054 -5.983 -21.162 1.00 59.16 68 LEU A N 1
ATOM 567 C CA . LEU A 1 68 ? 2.081 -5.793 -20.097 1.00 59.16 68 LEU A CA 1
ATOM 568 C C . LEU A 1 68 ? 2.225 -6.953 -19.103 1.00 59.16 68 LEU A C 1
ATOM 570 O O . LEU A 1 68 ? 2.077 -8.127 -19.459 1.00 59.16 68 LEU A O 1
ATOM 574 N N . SER A 1 69 ? 2.472 -6.614 -17.835 1.00 69.88 69 SER A N 1
ATOM 575 C CA . SER A 1 69 ? 2.487 -7.579 -16.731 1.00 69.88 69 SER A CA 1
ATOM 576 C C . SER A 1 69 ? 1.243 -8.471 -16.779 1.00 69.88 69 SER A C 1
ATOM 578 O O . SER A 1 69 ? 0.135 -7.987 -17.027 1.00 69.88 69 SER A O 1
ATOM 580 N N . VAL A 1 70 ? 1.404 -9.760 -16.461 1.00 65.88 70 VAL A N 1
ATOM 581 C CA . VAL A 1 70 ? 0.316 -10.754 -16.363 1.00 65.88 70 VAL A CA 1
ATOM 582 C C . VAL A 1 70 ? -0.892 -10.195 -15.599 1.00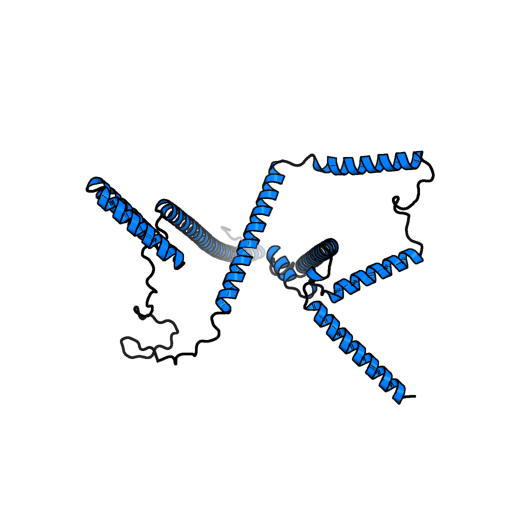 65.88 70 VAL A C 1
ATOM 584 O O . VAL A 1 70 ? -2.036 -10.378 -16.010 1.00 65.88 70 VAL A O 1
ATOM 587 N N . LYS A 1 71 ? -0.653 -9.407 -14.544 1.00 69.44 71 LYS A N 1
ATOM 588 C CA . LYS A 1 71 ? -1.708 -8.763 -13.745 1.00 69.44 71 LYS A CA 1
ATOM 589 C C . LYS A 1 71 ? -2.516 -7.722 -14.524 1.00 69.44 71 LYS A C 1
ATOM 591 O O . LYS A 1 71 ? -3.716 -7.608 -14.306 1.00 69.44 71 LYS A O 1
ATOM 596 N N . ASN A 1 72 ? -1.886 -6.957 -15.411 1.00 73.50 72 ASN A N 1
ATOM 597 C CA . ASN A 1 72 ? -2.570 -5.954 -16.228 1.00 73.50 72 ASN A CA 1
ATOM 598 C C . ASN A 1 72 ? -3.387 -6.609 -17.349 1.00 73.50 72 ASN A C 1
ATOM 600 O O . ASN A 1 72 ? -4.474 -6.131 -17.653 1.00 73.50 72 ASN A O 1
ATOM 604 N N . LYS A 1 73 ? -2.930 -7.748 -17.882 1.00 75.00 73 LYS A N 1
ATOM 605 C CA . LYS A 1 73 ? -3.679 -8.549 -18.867 1.00 75.00 73 LYS A CA 1
ATOM 606 C C . LYS A 1 73 ? -4.989 -9.085 -18.279 1.00 75.00 73 LYS A C 1
ATOM 608 O O . LYS A 1 73 ? -6.052 -8.835 -18.835 1.00 75.00 73 LYS A O 1
ATOM 613 N N . HIS A 1 74 ? -4.931 -9.688 -17.090 1.00 74.81 74 HIS A N 1
ATOM 614 C CA . HIS A 1 74 ? -6.127 -10.172 -16.386 1.00 74.81 74 HIS A CA 1
ATOM 615 C C . HIS A 1 74 ? -7.068 -9.032 -15.970 1.00 74.81 74 HIS A C 1
ATOM 617 O O . HIS A 1 74 ? -8.283 -9.196 -15.988 1.00 74.81 74 HIS A O 1
ATOM 623 N N . LYS A 1 75 ? -6.532 -7.850 -15.622 1.00 78.12 75 LYS A N 1
ATOM 624 C CA . LYS A 1 75 ? -7.364 -6.662 -15.364 1.00 78.12 75 LYS A CA 1
ATOM 625 C C . LYS A 1 75 ? -8.127 -6.219 -16.610 1.00 78.12 75 LYS A C 1
ATOM 627 O O . LYS A 1 75 ? -9.304 -5.916 -16.480 1.00 78.12 75 LYS A O 1
ATOM 632 N N . ARG A 1 76 ? -7.478 -6.200 -17.780 1.00 78.25 76 ARG A N 1
ATOM 633 C CA . ARG A 1 76 ? -8.116 -5.832 -19.054 1.00 78.25 76 ARG A CA 1
ATOM 634 C C . ARG A 1 76 ? -9.176 -6.850 -19.462 1.00 78.25 76 ARG A C 1
ATOM 636 O O . ARG A 1 76 ? -10.293 -6.447 -19.742 1.00 78.25 76 ARG A O 1
ATOM 643 N N . ALA A 1 77 ? -8.869 -8.144 -19.374 1.00 81.12 77 ALA A N 1
ATOM 644 C CA . ALA A 1 77 ? -9.849 -9.196 -19.639 1.00 81.12 77 ALA A CA 1
ATOM 645 C C . ALA A 1 77 ? -11.083 -9.081 -18.720 1.00 81.12 77 ALA A C 1
ATOM 647 O O . ALA A 1 77 ? -12.196 -9.346 -19.152 1.00 81.12 77 ALA A O 1
ATOM 648 N N . ARG A 1 78 ? -10.917 -8.616 -17.469 1.00 80.88 78 ARG A N 1
ATOM 649 C CA . ARG A 1 78 ? -12.011 -8.556 -16.475 1.00 80.88 78 ARG A CA 1
ATOM 650 C C . ARG A 1 78 ? -13.043 -7.484 -16.792 1.00 80.88 78 ARG A C 1
ATOM 652 O O . ARG A 1 78 ? -14.190 -7.603 -16.373 1.00 80.88 78 ARG A O 1
ATOM 659 N N . VAL A 1 79 ? -12.596 -6.427 -17.457 1.00 80.56 79 VAL A N 1
ATOM 660 C CA . VAL A 1 79 ? -13.414 -5.267 -17.821 1.00 80.56 79 VAL A CA 1
ATOM 661 C C . VAL A 1 79 ? -14.033 -5.453 -19.213 1.00 80.56 79 VAL A C 1
ATOM 663 O O . VAL A 1 79 ? -14.833 -4.632 -19.630 1.00 80.56 79 VAL A O 1
ATOM 666 N N . ASP A 1 80 ? -13.710 -6.542 -19.915 1.00 79.88 80 ASP A N 1
ATOM 667 C CA . ASP A 1 80 ? -14.279 -6.847 -21.225 1.00 79.88 80 ASP A CA 1
ATOM 668 C C . ASP A 1 80 ? -15.749 -7.309 -21.089 1.00 79.88 80 ASP A C 1
ATOM 670 O O . ASP A 1 80 ? -15.997 -8.324 -20.421 1.00 79.88 80 ASP A O 1
ATOM 674 N N . PRO A 1 81 ? -16.717 -6.602 -21.707 1.00 78.62 81 PRO A N 1
ATOM 675 C CA . PRO A 1 81 ? -18.135 -6.963 -21.676 1.00 78.62 81 PRO A CA 1
ATOM 676 C C . PRO A 1 81 ? -18.403 -8.386 -22.172 1.00 78.62 81 PRO A C 1
ATOM 678 O O . PRO A 1 81 ? -19.198 -9.103 -21.579 1.00 78.62 81 PRO A O 1
ATOM 681 N N . LEU A 1 82 ? -17.643 -8.854 -23.168 1.00 78.25 82 LEU A N 1
ATOM 682 C CA . LEU A 1 82 ? -17.797 -10.182 -23.773 1.00 78.25 82 LEU A CA 1
ATOM 683 C C . LEU A 1 82 ? -17.377 -11.338 -22.839 1.00 78.25 82 LEU A C 1
ATOM 685 O O . LEU A 1 82 ? -17.440 -12.501 -23.227 1.00 78.25 82 LEU A O 1
ATOM 689 N N . CYS A 1 83 ? -16.819 -11.054 -21.658 1.00 76.44 83 CYS A N 1
ATOM 690 C CA . CYS A 1 83 ? -16.508 -12.076 -20.647 1.00 76.44 83 CYS A CA 1
ATOM 691 C C . CYS A 1 83 ? -17.679 -12.359 -19.701 1.00 76.44 83 CYS A C 1
ATOM 693 O O . CYS A 1 83 ? -17.623 -13.331 -18.942 1.00 76.44 83 CYS A O 1
ATOM 695 N N . HIS A 1 84 ? -18.686 -11.488 -19.677 1.00 79.56 84 HIS A N 1
ATOM 696 C CA . HIS A 1 84 ? -19.834 -11.606 -18.790 1.00 79.56 84 HIS A CA 1
ATOM 697 C C . HIS A 1 84 ? -21.022 -12.088 -19.617 1.00 79.56 84 HIS A C 1
ATOM 699 O O . HIS A 1 84 ? -21.312 -11.518 -20.660 1.00 79.56 84 HIS A O 1
ATOM 705 N N . LYS A 1 85 ? -21.671 -13.157 -19.157 1.00 85.31 85 LYS A N 1
ATOM 706 C CA . LYS A 1 85 ? -22.920 -13.653 -19.738 1.00 85.31 85 LYS A CA 1
ATOM 707 C C . LYS A 1 85 ? -24.093 -13.059 -18.966 1.00 85.31 85 LYS A C 1
ATOM 709 O O . LYS A 1 85 ? -23.990 -12.919 -17.741 1.00 85.31 85 LYS A O 1
ATOM 714 N N . SER A 1 86 ? -25.163 -12.722 -19.674 1.00 88.81 86 SER A N 1
ATOM 715 C CA . SER A 1 86 ? -26.425 -12.285 -19.080 1.00 88.81 86 SER A CA 1
ATOM 716 C C . SER A 1 86 ? -27.213 -13.477 -18.511 1.00 88.81 86 SER A C 1
ATOM 718 O O . SER A 1 86 ? -26.861 -14.638 -18.751 1.00 88.81 86 SER A O 1
ATOM 720 N N . VAL A 1 87 ? -28.241 -13.222 -17.700 1.00 89.12 87 VAL A N 1
ATOM 721 C CA . VAL A 1 87 ? -29.053 -14.286 -17.081 1.00 89.12 87 VAL A CA 1
ATOM 722 C C . VAL A 1 87 ? -29.848 -15.024 -18.157 1.00 89.12 87 VAL A C 1
ATOM 724 O O . VAL A 1 87 ? -29.874 -16.258 -18.163 1.00 89.12 87 VAL A O 1
ATOM 727 N N . SER A 1 88 ? -30.408 -14.273 -19.106 1.00 89.38 88 SER A N 1
ATOM 728 C CA . SER A 1 88 ? -31.093 -14.766 -20.302 1.00 89.38 88 SER A CA 1
ATOM 729 C C . SER A 1 88 ? -30.213 -15.733 -21.101 1.00 89.38 88 SER A C 1
ATOM 731 O O . SER A 1 88 ? -30.602 -16.874 -21.366 1.00 89.38 88 SER A O 1
ATOM 733 N N . GLN A 1 89 ? -28.972 -15.330 -21.376 1.00 89.31 89 GLN A N 1
ATOM 734 C CA . GLN A 1 89 ? -28.004 -16.120 -22.134 1.00 89.31 89 GLN A CA 1
ATOM 735 C C . GLN A 1 89 ? -27.629 -17.427 -21.423 1.00 89.31 89 GLN A C 1
ATOM 737 O O . GLN A 1 89 ? -27.518 -18.479 -22.054 1.00 89.31 89 GLN A O 1
ATOM 742 N N . VAL A 1 90 ? -27.466 -17.396 -20.098 1.00 88.06 90 VAL A N 1
ATOM 743 C CA . VAL A 1 90 ? -27.195 -18.613 -19.315 1.00 88.06 90 VAL A CA 1
ATOM 744 C C . VAL A 1 90 ? -28.380 -19.580 -19.384 1.00 88.06 90 VAL A C 1
ATOM 746 O O . VAL A 1 90 ? -28.186 -20.791 -19.514 1.00 88.06 90 VAL A O 1
ATOM 749 N N . HIS A 1 91 ? -29.609 -19.069 -19.319 1.00 87.75 91 HIS A N 1
ATOM 750 C CA . HIS A 1 91 ? -30.804 -19.901 -19.427 1.00 87.75 91 HIS A CA 1
ATOM 751 C C . HIS A 1 91 ? -30.903 -20.573 -20.808 1.00 87.75 91 HIS A C 1
ATOM 753 O O . HIS A 1 91 ? -31.185 -21.773 -20.906 1.00 87.75 91 HIS A O 1
ATOM 759 N N . GLU A 1 92 ? -30.591 -19.833 -21.872 1.00 89.44 92 GLU A N 1
ATOM 760 C CA . GLU A 1 92 ? -30.559 -20.357 -23.236 1.00 89.44 92 GLU A CA 1
ATOM 761 C C . GLU A 1 92 ? -29.498 -21.458 -23.410 1.00 89.44 92 GLU A C 1
ATOM 763 O O . GLU A 1 92 ? -29.782 -22.528 -23.960 1.00 89.44 92 GLU A O 1
ATOM 768 N N . GLU A 1 93 ? -28.290 -21.258 -22.875 1.00 88.44 93 GLU A N 1
ATOM 769 C CA . GLU A 1 93 ? -27.221 -22.262 -22.890 1.00 88.44 93 GLU A CA 1
ATOM 770 C C . GLU A 1 93 ? -27.634 -23.552 -22.171 1.00 88.44 93 GLU A C 1
ATOM 772 O O . GLU A 1 93 ? -27.435 -24.649 -22.704 1.00 88.44 93 GLU A O 1
ATOM 777 N N . LEU A 1 94 ? -28.269 -23.443 -21.000 1.00 87.06 94 LEU A N 1
ATOM 778 C CA . LEU A 1 94 ? -28.784 -24.598 -20.259 1.00 87.06 94 LEU A CA 1
ATOM 779 C C . LEU A 1 94 ? -29.877 -25.334 -21.043 1.00 87.06 94 LEU A C 1
ATOM 781 O O . LEU A 1 94 ? -29.895 -26.570 -21.082 1.00 87.06 94 LEU A O 1
ATOM 785 N N . ASN A 1 95 ? -30.772 -24.603 -21.707 1.00 87.19 9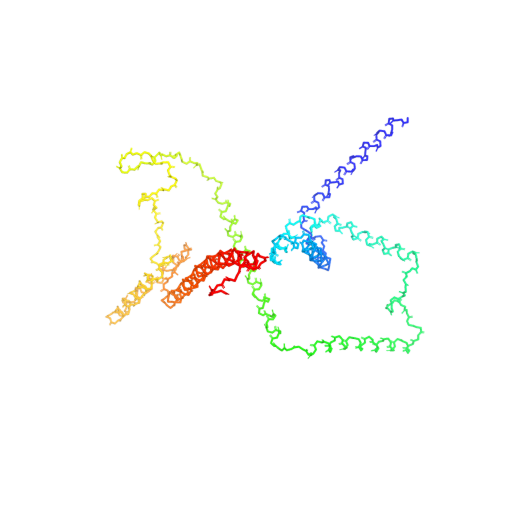5 ASN A N 1
ATOM 786 C CA . ASN A 1 95 ? -31.808 -25.194 -22.553 1.00 87.19 95 ASN A CA 1
ATOM 787 C C . ASN A 1 95 ? -31.207 -25.888 -23.781 1.00 87.19 95 ASN A C 1
ATOM 789 O O . ASN A 1 95 ? -31.613 -27.003 -24.127 1.00 87.19 95 ASN A O 1
ATOM 793 N N . ASN A 1 96 ? -30.180 -25.300 -24.389 1.00 89.00 96 ASN A N 1
ATOM 794 C CA . ASN A 1 96 ? -29.437 -25.898 -25.492 1.00 89.00 96 ASN A CA 1
ATOM 795 C C . ASN A 1 96 ? -28.654 -27.146 -25.056 1.00 89.00 96 ASN A C 1
ATOM 797 O O . ASN A 1 96 ? -28.654 -28.148 -25.776 1.00 89.00 96 ASN A O 1
ATOM 801 N N . GLU A 1 97 ? -28.054 -27.162 -23.863 1.00 85.25 97 GLU A N 1
ATOM 802 C CA . GLU A 1 97 ? -27.454 -28.368 -23.279 1.00 85.25 97 GLU A CA 1
ATOM 803 C C . GLU A 1 97 ? -28.499 -29.471 -23.063 1.00 85.25 97 GLU A C 1
ATOM 805 O O . GLU A 1 97 ? -28.264 -30.625 -23.436 1.00 85.25 97 GLU A O 1
ATOM 810 N N . LYS A 1 98 ? -29.682 -29.135 -22.531 1.00 84.56 98 LYS A N 1
ATOM 811 C CA . LYS A 1 98 ? -30.798 -30.084 -22.375 1.00 84.56 98 LYS A CA 1
ATOM 812 C C . LYS A 1 98 ? -31.251 -30.644 -23.729 1.00 84.56 98 LYS A C 1
ATOM 814 O O . LYS A 1 98 ? -31.390 -31.863 -23.861 1.00 84.56 98 LYS A O 1
ATOM 819 N N . LYS A 1 99 ? -31.414 -29.797 -24.756 1.00 84.81 99 LYS A N 1
ATOM 820 C CA . LYS A 1 99 ? -31.749 -30.211 -26.135 1.00 84.81 99 LYS A CA 1
ATOM 821 C C . LYS A 1 99 ? -30.667 -31.120 -26.731 1.00 84.81 99 LYS A C 1
ATOM 823 O O . LYS A 1 99 ? -30.994 -32.172 -27.280 1.00 84.81 99 LYS A O 1
ATOM 828 N N . LYS A 1 100 ? -29.380 -30.790 -26.560 1.00 82.19 100 LYS A N 1
ATOM 829 C CA . LYS A 1 100 ? -28.243 -31.629 -26.990 1.00 82.19 100 LYS A CA 1
ATOM 830 C C . LYS A 1 100 ? -28.236 -32.987 -26.287 1.00 82.19 100 LYS A C 1
ATOM 832 O O . LYS A 1 100 ? -28.020 -34.001 -26.942 1.00 82.19 100 LYS A O 1
ATOM 837 N N . ARG A 1 101 ? -28.518 -33.039 -24.980 1.00 78.50 101 ARG A N 1
ATOM 838 C CA . ARG A 1 101 ? -28.635 -34.303 -24.227 1.00 78.50 101 ARG A CA 1
ATOM 839 C C . ARG A 1 101 ? -29.806 -35.151 -24.727 1.00 78.50 101 ARG A C 1
ATOM 841 O O . ARG A 1 101 ? -29.635 -36.353 -24.896 1.00 78.50 101 ARG A O 1
ATOM 848 N N . LYS A 1 102 ? -30.960 -34.542 -25.030 1.00 77.31 102 LYS A N 1
ATOM 849 C CA . LYS A 1 102 ? -32.113 -35.236 -25.637 1.00 77.31 102 LYS A CA 1
ATOM 850 C C . LYS A 1 102 ? -31.794 -35.770 -27.042 1.00 77.31 102 LYS A C 1
ATOM 852 O O . LYS A 1 102 ? -32.106 -36.920 -27.329 1.00 77.31 102 LYS A O 1
ATOM 857 N N . ARG A 1 103 ? -31.109 -34.987 -27.885 1.00 74.81 103 ARG A N 1
ATOM 858 C CA . ARG A 1 103 ? -30.640 -35.422 -29.216 1.00 74.81 103 ARG A CA 1
ATOM 859 C C . ARG A 1 103 ? -29.627 -36.569 -29.135 1.00 74.81 103 ARG A C 1
ATOM 861 O O . ARG A 1 103 ? -29.772 -37.549 -29.849 1.00 74.81 103 ARG A O 1
ATOM 868 N N . LYS A 1 104 ? -28.660 -36.507 -28.212 1.00 66.44 104 LYS A N 1
ATOM 869 C CA . LYS A 1 104 ? -27.703 -37.606 -27.977 1.00 66.44 104 LYS A CA 1
ATOM 870 C C . LYS A 1 104 ? -28.376 -38.891 -27.485 1.00 66.44 104 LYS A C 1
ATOM 872 O O . LYS A 1 104 ? -27.957 -39.967 -27.885 1.00 66.44 104 LYS A O 1
ATOM 877 N N . LYS A 1 105 ? -29.436 -38.781 -26.673 1.00 62.47 105 LYS A N 1
ATOM 878 C CA . LYS A 1 105 ? -30.265 -39.932 -26.275 1.00 62.47 105 LYS A CA 1
ATOM 879 C C . LYS A 1 105 ? -31.047 -40.535 -27.448 1.00 62.47 105 LYS A C 1
ATOM 881 O O . LYS A 1 105 ? -31.180 -41.747 -27.495 1.00 62.47 105 LYS A O 1
ATOM 886 N N . LYS A 1 106 ? -31.536 -39.714 -28.388 1.00 60.84 106 LYS A N 1
ATOM 887 C CA . LYS A 1 106 ? -32.220 -40.193 -29.605 1.00 60.84 106 LYS A CA 1
ATOM 888 C C . LYS A 1 106 ? -31.268 -40.839 -30.621 1.00 60.84 106 LYS A C 1
ATOM 890 O O . LYS A 1 106 ? -31.662 -41.788 -31.278 1.00 60.84 106 LYS A O 1
ATOM 895 N N . ASN A 1 107 ? -30.024 -40.369 -30.716 1.00 57.88 107 ASN A N 1
ATOM 896 C CA . ASN A 1 107 ? -29.069 -40.814 -31.740 1.00 57.88 107 ASN A CA 1
ATOM 897 C C . ASN A 1 107 ? -28.151 -41.972 -31.293 1.00 57.88 107 ASN A C 1
ATOM 899 O O . ASN A 1 107 ? -27.103 -42.172 -31.896 1.00 57.88 107 ASN A O 1
ATOM 903 N N . GLY A 1 108 ? -28.481 -42.702 -30.221 1.00 55.75 108 GLY A N 1
ATOM 904 C CA . GLY A 1 108 ? -27.817 -43.970 -29.870 1.00 55.75 108 GLY A CA 1
ATOM 905 C C . GLY A 1 108 ? -26.323 -43.919 -29.502 1.00 55.75 108 GLY A C 1
ATOM 906 O O . GLY A 1 108 ? -25.729 -44.963 -29.267 1.00 55.75 108 GLY A O 1
ATOM 907 N N . ILE A 1 109 ? -25.690 -42.745 -29.401 1.00 51.69 109 ILE A N 1
ATOM 908 C CA . ILE A 1 109 ? -24.269 -42.626 -29.033 1.00 51.69 109 ILE A CA 1
ATOM 909 C C . ILE A 1 109 ? -24.171 -42.293 -27.548 1.00 51.69 109 ILE A C 1
ATOM 911 O O . ILE A 1 109 ? -23.980 -41.144 -27.147 1.00 51.69 109 ILE A O 1
ATOM 915 N N . LEU A 1 110 ? -24.322 -43.319 -26.720 1.00 43.31 110 LEU A N 1
ATOM 916 C CA . LEU A 1 110 ? -23.799 -43.344 -25.360 1.00 43.31 110 LEU A CA 1
ATOM 917 C C . LEU A 1 110 ? -23.384 -44.783 -25.067 1.00 43.31 110 LEU A C 1
ATOM 919 O O . LEU A 1 110 ? -24.225 -45.629 -24.775 1.00 43.31 110 LEU A O 1
ATOM 923 N N . LEU A 1 111 ? -22.068 -45.032 -25.111 1.00 43.88 111 LEU A N 1
ATOM 924 C CA . LEU A 1 111 ? -21.487 -46.124 -24.339 1.00 43.88 111 LEU A CA 1
ATOM 925 C C . LEU A 1 111 ? -22.025 -45.995 -22.904 1.00 43.88 111 LEU A C 1
ATOM 927 O O . LEU A 1 111 ? -21.961 -44.888 -22.347 1.00 43.88 111 LEU A O 1
ATOM 931 N N . PRO A 1 112 ? -22.578 -47.062 -22.308 1.00 43.12 112 PRO A N 1
ATOM 932 C CA . PRO A 1 112 ? -23.152 -46.965 -20.982 1.00 43.12 112 PRO A CA 1
ATOM 933 C C . PRO A 1 112 ? -22.061 -46.540 -20.001 1.00 43.12 112 PRO A C 1
ATOM 935 O O . PRO A 1 112 ? -21.066 -47.237 -19.804 1.00 43.12 112 PRO A O 1
ATOM 938 N N . SER A 1 113 ? -22.249 -45.396 -19.341 1.00 49.31 113 SER A N 1
ATOM 939 C CA . SER A 1 113 ? -21.579 -45.170 -18.067 1.00 49.31 113 SER A CA 1
ATOM 940 C C . SER A 1 113 ? -21.971 -46.335 -17.157 1.00 49.31 113 SER A C 1
ATOM 942 O O . SER A 1 113 ? -23.167 -46.550 -16.947 1.00 49.31 113 SER A O 1
ATOM 944 N N . ALA A 1 114 ? -20.988 -47.055 -16.614 1.00 53.12 114 ALA A N 1
ATOM 945 C CA . ALA A 1 114 ? -21.144 -48.259 -15.784 1.00 53.12 114 ALA A CA 1
ATOM 946 C C . ALA A 1 114 ? -22.034 -48.100 -14.525 1.00 53.12 114 ALA A C 1
ATOM 948 O O . ALA A 1 114 ? -22.151 -49.023 -13.727 1.00 53.12 114 ALA A O 1
ATOM 949 N N . SER A 1 115 ? -22.641 -46.930 -14.323 1.00 56.19 115 SER A N 1
ATOM 950 C CA . SER A 1 115 ? -23.566 -46.601 -13.245 1.00 56.19 115 SER A CA 1
ATOM 951 C C . SER A 1 115 ? -25.051 -46.752 -13.605 1.00 56.19 115 SER A C 1
ATOM 953 O O . SER A 1 115 ? -25.876 -46.488 -12.739 1.00 56.19 115 SER A O 1
ATOM 955 N N . LEU A 1 116 ? -25.417 -47.101 -14.849 1.00 52.69 116 LEU A N 1
ATOM 956 C CA . LEU A 1 116 ? -26.830 -47.174 -15.277 1.00 52.69 116 LEU A CA 1
ATOM 957 C C . LEU A 1 116 ? -27.276 -48.531 -15.851 1.00 52.69 116 LEU A C 1
ATOM 959 O O . LEU A 1 116 ? -28.452 -48.680 -16.169 1.00 52.69 116 LEU A O 1
ATOM 963 N N . THR A 1 117 ? -26.393 -49.527 -15.956 1.00 64.62 117 THR A N 1
ATOM 964 C CA . THR A 1 117 ? -26.796 -50.911 -16.254 1.00 64.62 117 THR A CA 1
ATOM 965 C C . THR A 1 117 ? -26.985 -51.689 -14.951 1.00 64.62 117 THR A C 1
ATOM 967 O O . THR A 1 117 ? -26.104 -51.709 -14.088 1.00 64.62 117 THR A O 1
ATOM 970 N N . ARG A 1 118 ? -28.151 -52.329 -14.789 1.00 66.75 118 ARG A N 1
ATOM 971 C CA . ARG A 1 118 ? -28.390 -53.302 -13.713 1.00 66.75 118 ARG A CA 1
ATOM 972 C C . ARG A 1 118 ? -27.369 -54.437 -13.886 1.00 66.75 118 ARG A C 1
ATOM 974 O O . ARG A 1 118 ? -27.215 -54.931 -14.999 1.00 66.75 118 ARG A O 1
ATOM 981 N N . ALA A 1 119 ? -26.618 -54.779 -12.836 1.00 65.94 119 ALA A N 1
ATOM 982 C CA . ALA A 1 119 ? -25.657 -55.885 -12.887 1.00 65.94 119 ALA A CA 1
ATOM 983 C C . ALA A 1 119 ? -26.386 -57.180 -13.275 1.00 65.94 119 ALA A C 1
ATOM 985 O O . ALA A 1 119 ? -27.488 -57.420 -12.777 1.00 65.94 119 ALA A O 1
ATOM 986 N N . ALA A 1 120 ? -25.794 -57.979 -14.164 1.00 71.88 120 ALA A N 1
ATOM 987 C CA . ALA A 1 120 ? -26.423 -59.209 -14.640 1.00 71.88 120 ALA A CA 1
ATOM 988 C C . ALA A 1 120 ? -26.356 -60.323 -13.582 1.00 71.88 120 ALA A C 1
ATOM 990 O O . ALA A 1 120 ? -27.208 -61.205 -13.562 1.00 71.88 120 ALA A O 1
ATOM 991 N N . ASN A 1 121 ? -25.365 -60.265 -12.684 1.00 83.56 121 ASN A N 1
ATOM 992 C CA . ASN A 1 121 ? -25.144 -61.265 -11.644 1.00 83.56 121 ASN A CA 1
ATOM 993 C C . ASN A 1 121 ? -24.622 -60.625 -10.338 1.00 83.56 121 ASN A C 1
ATOM 995 O O . ASN A 1 121 ? -24.024 -59.543 -10.359 1.00 83.56 121 ASN A O 1
ATOM 999 N N . ILE A 1 122 ? -24.826 -61.286 -9.193 1.00 88.31 122 ILE A N 1
ATOM 1000 C CA . ILE A 1 122 ? -24.449 -60.773 -7.857 1.00 88.31 122 ILE A CA 1
ATOM 1001 C C . ILE A 1 122 ? -22.928 -60.590 -7.739 1.00 88.31 122 ILE A C 1
ATOM 1003 O O . ILE A 1 122 ? -22.458 -59.601 -7.175 1.00 88.31 122 ILE A O 1
ATOM 1007 N N . GLU A 1 123 ? -22.147 -61.484 -8.341 1.00 87.69 123 GLU A N 1
ATOM 1008 C CA . GLU A 1 123 ? -20.683 -61.393 -8.355 1.00 87.69 123 GLU A CA 1
ATOM 1009 C C . GLU A 1 123 ? -20.172 -60.161 -9.119 1.00 87.69 123 GLU A C 1
ATOM 1011 O O . GLU A 1 123 ? -19.194 -59.523 -8.723 1.00 87.69 123 GLU A O 1
ATOM 1016 N N . GLU A 1 124 ? -20.852 -59.780 -10.206 1.00 87.19 124 GLU A N 1
ATOM 1017 C CA . GLU A 1 124 ? -20.514 -58.588 -10.990 1.00 87.19 124 GLU A CA 1
ATOM 1018 C C . GLU A 1 124 ? -20.783 -57.311 -10.176 1.00 87.19 124 GLU A C 1
ATOM 1020 O O . GLU A 1 124 ? -19.993 -56.362 -10.206 1.00 87.19 124 GLU A O 1
ATOM 1025 N N . LEU A 1 125 ? -21.868 -57.311 -9.391 1.00 85.62 125 LEU A N 1
ATOM 1026 C CA . LEU A 1 125 ? -22.204 -56.238 -8.457 1.00 85.62 125 LEU A CA 1
ATOM 1027 C C . LEU A 1 125 ? -21.131 -56.095 -7.366 1.00 85.62 125 LEU A C 1
ATOM 1029 O O . LEU A 1 125 ? -20.670 -54.982 -7.107 1.00 85.62 125 LEU A O 1
ATOM 1033 N N . GLN A 1 126 ? -20.701 -57.208 -6.764 1.00 88.06 126 GLN A N 1
ATOM 1034 C CA . GLN A 1 126 ? -19.654 -57.223 -5.737 1.00 88.06 126 GLN A CA 1
ATOM 1035 C C . GLN A 1 126 ? -18.311 -56.724 -6.290 1.00 88.06 126 GLN A C 1
ATOM 1037 O O . GLN A 1 126 ? -17.692 -55.841 -5.692 1.00 88.06 126 GLN A O 1
ATOM 1042 N N . LYS A 1 127 ? -17.900 -57.187 -7.481 1.00 90.81 127 LYS A N 1
ATOM 1043 C CA . LYS A 1 127 ? -16.683 -56.704 -8.158 1.00 90.81 127 LYS A CA 1
ATOM 1044 C C . LYS A 1 127 ? -16.759 -55.206 -8.472 1.00 90.81 127 LYS A C 1
ATOM 1046 O O . LYS A 1 127 ? -15.789 -54.481 -8.235 1.00 90.81 127 LYS A O 1
ATOM 1051 N N . ARG A 1 128 ? -17.911 -54.706 -8.944 1.00 84.56 128 ARG A N 1
ATOM 1052 C CA . ARG A 1 128 ? -18.129 -53.262 -9.177 1.00 84.56 128 ARG A CA 1
ATOM 1053 C C . ARG A 1 128 ? -18.059 -52.449 -7.888 1.00 84.56 128 ARG A C 1
ATOM 1055 O O . ARG A 1 128 ? -17.419 -51.396 -7.878 1.00 84.56 128 ARG A O 1
ATOM 1062 N N . LEU A 1 129 ? -18.684 -52.924 -6.812 1.00 88.81 129 LEU A N 1
ATOM 1063 C CA . LEU A 1 129 ? -18.635 -52.281 -5.498 1.00 88.81 129 LEU A CA 1
ATOM 1064 C C . LEU A 1 129 ? -17.186 -52.174 -5.008 1.00 88.81 129 LEU A C 1
ATOM 1066 O O . LEU A 1 129 ? -16.739 -51.095 -4.621 1.00 88.81 129 LEU A O 1
ATOM 1070 N N . GLN A 1 130 ? -16.432 -53.269 -5.089 1.00 90.62 130 GLN A N 1
ATOM 1071 C CA . GLN A 1 130 ? -15.048 -53.332 -4.632 1.00 90.62 130 GLN A CA 1
ATOM 1072 C C . GLN A 1 130 ? -14.132 -52.420 -5.462 1.00 90.62 130 GLN A C 1
ATOM 1074 O O . GLN A 1 130 ? -13.345 -51.657 -4.900 1.00 90.62 130 GLN A O 1
ATOM 1079 N N . ALA A 1 131 ? -14.305 -52.390 -6.788 1.00 88.81 131 ALA A N 1
ATOM 1080 C CA . ALA A 1 131 ? -13.611 -51.443 -7.661 1.00 88.81 131 ALA A CA 1
ATOM 1081 C C . ALA A 1 131 ? -13.940 -49.980 -7.307 1.00 88.81 131 ALA A C 1
ATOM 1083 O O . ALA A 1 131 ? -13.045 -49.131 -7.270 1.00 88.81 131 ALA A O 1
ATOM 1084 N N . LYS A 1 132 ? -15.204 -49.679 -6.980 1.00 88.44 132 LYS A N 1
ATOM 1085 C CA . LYS A 1 132 ? -15.635 -48.329 -6.593 1.00 88.44 132 LYS A CA 1
ATOM 1086 C C . LYS A 1 132 ? -15.081 -47.899 -5.235 1.00 88.44 132 LYS A C 1
ATOM 1088 O O . LYS A 1 132 ? -14.667 -46.748 -5.080 1.00 88.44 132 LYS A O 1
ATOM 1093 N N . ILE A 1 133 ? -15.033 -48.816 -4.269 1.00 86.00 133 ILE A N 1
ATOM 1094 C CA . ILE A 1 133 ? -14.400 -48.592 -2.964 1.00 86.00 133 ILE A CA 1
ATOM 1095 C C . ILE A 1 133 ? -12.906 -48.315 -3.158 1.00 86.00 133 ILE A C 1
ATOM 1097 O O . ILE A 1 133 ? -12.404 -47.330 -2.618 1.00 86.00 133 ILE A O 1
ATOM 1101 N N . ASN A 1 134 ? -12.217 -49.103 -3.988 1.00 84.44 134 ASN A N 1
ATOM 1102 C CA . ASN A 1 134 ? -10.796 -48.912 -4.281 1.00 84.44 134 ASN A CA 1
ATOM 1103 C C . ASN A 1 134 ? -10.519 -47.562 -4.963 1.00 84.44 134 ASN A C 1
ATOM 1105 O O . ASN A 1 134 ? -9.583 -46.864 -4.578 1.00 84.44 134 ASN A O 1
ATOM 1109 N N . GLU A 1 135 ? -11.363 -47.132 -5.907 1.00 86.25 135 GLU A N 1
ATOM 1110 C CA . GLU A 1 135 ? -11.267 -45.812 -6.549 1.00 86.25 135 GLU A CA 1
ATOM 1111 C C . GLU A 1 135 ? -11.415 -44.666 -5.526 1.00 86.25 135 GLU A C 1
ATOM 1113 O O . GLU A 1 135 ? -10.641 -43.704 -5.528 1.00 86.25 135 GLU A O 1
ATOM 1118 N N . LEU A 1 136 ? -12.389 -44.767 -4.614 1.00 81.19 136 LEU A N 1
ATOM 1119 C CA . LEU A 1 136 ? -12.612 -43.775 -3.556 1.00 81.19 136 LEU A CA 1
ATOM 1120 C C . LEU A 1 136 ? -11.481 -43.770 -2.521 1.00 81.19 136 LEU A C 1
ATOM 1122 O O . LEU A 1 136 ? -11.066 -42.702 -2.063 1.00 81.19 136 LEU A O 1
ATOM 1126 N N . GLN A 1 137 ? -10.946 -44.940 -2.175 1.00 77.81 137 GLN A N 1
ATOM 1127 C CA . GLN A 1 137 ? -9.786 -45.059 -1.298 1.00 77.81 137 GLN A CA 1
ATOM 1128 C C . GLN A 1 137 ? -8.523 -44.498 -1.958 1.00 77.81 137 GLN A C 1
ATOM 1130 O O . GLN A 1 137 ? -7.782 -43.776 -1.296 1.00 77.81 137 GLN A O 1
ATOM 1135 N N . ALA A 1 138 ? -8.301 -44.735 -3.252 1.00 73.31 138 ALA A N 1
ATOM 1136 C CA . ALA A 1 138 ? -7.192 -44.153 -4.009 1.00 73.31 138 ALA A CA 1
ATOM 1137 C C . ALA A 1 138 ? -7.304 -42.622 -4.090 1.00 73.31 138 ALA A C 1
ATOM 1139 O O . ALA A 1 138 ? -6.325 -41.918 -3.850 1.00 73.31 138 ALA A O 1
ATOM 1140 N N . LYS A 1 139 ? -8.510 -42.083 -4.314 1.00 73.69 139 LYS A N 1
ATOM 1141 C CA . LYS A 1 139 ? -8.779 -40.633 -4.266 1.00 73.69 139 LYS A CA 1
ATOM 1142 C C . LYS A 1 139 ? -8.537 -40.031 -2.879 1.00 73.69 139 LYS A C 1
ATOM 1144 O O . LYS A 1 139 ? -8.040 -38.910 -2.781 1.00 73.69 139 LYS A O 1
ATOM 1149 N N . ARG A 1 140 ? -8.831 -40.770 -1.803 1.00 66.69 140 ARG A N 1
ATOM 1150 C CA . ARG A 1 140 ? -8.510 -40.358 -0.423 1.00 66.69 140 ARG A CA 1
ATOM 1151 C C . ARG A 1 140 ? -7.006 -40.452 -0.127 1.00 66.69 140 ARG A C 1
ATOM 1153 O O . ARG A 1 140 ? -6.447 -39.521 0.451 1.00 66.69 140 ARG A O 1
ATOM 1160 N N . LYS A 1 141 ? -6.327 -41.512 -0.579 1.00 60.03 141 LYS A N 1
ATOM 1161 C CA . LYS A 1 141 ? -4.874 -41.718 -0.412 1.00 60.03 141 LYS A CA 1
ATOM 1162 C C . LYS A 1 141 ? -4.032 -40.760 -1.271 1.00 60.03 141 LYS A C 1
ATOM 1164 O O . LYS A 1 141 ? -2.971 -40.332 -0.824 1.00 60.03 141 LYS A O 1
ATOM 1169 N N . GLY A 1 142 ? -4.547 -40.290 -2.410 1.00 43.81 142 GLY A N 1
ATOM 1170 C CA . GLY A 1 142 ? -3.947 -39.230 -3.237 1.00 43.81 142 GLY A CA 1
ATOM 1171 C C . GLY A 1 142 ? -3.856 -37.847 -2.566 1.00 43.81 142 GLY A C 1
ATOM 1172 O O . GLY A 1 142 ? -3.268 -36.925 -3.129 1.00 43.81 142 GLY A O 1
ATOM 1173 N N . CYS A 1 143 ? -4.398 -37.689 -1.351 1.00 42.75 143 CYS A N 1
ATOM 1174 C CA . CYS A 1 143 ? -4.298 -36.477 -0.529 1.00 42.75 143 CYS A CA 1
ATOM 1175 C C . CYS A 1 143 ? -3.380 -36.644 0.706 1.00 42.75 143 CYS A C 1
ATOM 1177 O O . CYS A 1 143 ? -3.226 -35.703 1.490 1.00 42.75 143 CYS A O 1
ATOM 1179 N N . SER A 1 144 ? -2.750 -37.810 0.905 1.00 44.97 144 SER A N 1
ATOM 1180 C CA . SER A 1 144 ? -2.014 -38.098 2.149 1.00 44.97 144 SER A CA 1
ATOM 1181 C C . SER A 1 144 ? -0.549 -37.652 2.168 1.00 44.97 144 SER A C 1
ATOM 1183 O O . SER A 1 144 ? 0.067 -37.693 3.225 1.00 44.97 144 SER A O 1
ATOM 1185 N N . ASN A 1 145 ? 0.007 -37.154 1.062 1.00 52.38 145 ASN A N 1
ATOM 1186 C CA . ASN A 1 145 ? 1.397 -36.693 1.020 1.00 52.38 145 ASN A CA 1
ATOM 1187 C C . ASN A 1 145 ? 1.495 -35.264 0.494 1.00 52.38 145 ASN A C 1
ATOM 1189 O O . ASN A 1 145 ? 1.971 -35.093 -0.620 1.00 52.38 145 ASN A O 1
ATOM 1193 N N . LYS A 1 146 ? 1.047 -34.247 1.255 1.00 45.47 146 LYS A N 1
ATOM 1194 C CA . LYS A 1 146 ? 1.531 -32.852 1.107 1.00 45.47 146 LYS A CA 1
ATOM 1195 C C . LYS A 1 146 ? 1.525 -32.093 2.440 1.00 45.47 146 LYS A C 1
ATOM 1197 O O . LYS A 1 146 ? 0.487 -31.913 3.079 1.00 45.47 146 LYS A O 1
ATOM 1202 N N . ASP A 1 147 ? 2.720 -31.631 2.789 1.00 48.97 147 ASP A N 1
ATOM 1203 C CA . ASP A 1 147 ? 3.179 -30.887 3.962 1.00 48.97 147 ASP A CA 1
ATOM 1204 C C . ASP A 1 147 ? 2.144 -30.100 4.801 1.00 48.97 147 ASP A C 1
ATOM 1206 O O . ASP A 1 147 ? 1.397 -29.258 4.277 1.00 48.97 147 ASP A O 1
ATOM 1210 N N . PRO A 1 148 ? 2.200 -30.198 6.147 1.00 55.97 148 PRO A N 1
ATOM 1211 C CA . PRO A 1 148 ? 1.386 -29.383 7.059 1.00 55.97 148 PRO A CA 1
ATOM 1212 C C . PRO A 1 148 ? 1.653 -27.869 6.924 1.00 55.97 148 PRO A C 1
ATOM 1214 O O . PRO A 1 148 ? 0.810 -27.037 7.283 1.00 55.97 148 PRO A O 1
ATOM 1217 N N . THR A 1 149 ? 2.793 -27.481 6.346 1.00 55.53 149 THR A N 1
ATOM 1218 C CA . THR A 1 149 ? 3.162 -26.082 6.085 1.00 55.53 149 THR A CA 1
ATOM 1219 C C . THR A 1 149 ? 2.346 -25.461 4.944 1.00 55.53 149 THR A C 1
ATOM 1221 O O . THR A 1 149 ? 1.993 -24.279 5.015 1.00 55.53 149 THR A O 1
ATOM 1224 N N . LEU A 1 150 ? 1.966 -26.243 3.925 1.00 55.19 150 LEU A N 1
ATOM 1225 C CA . LEU A 1 150 ? 1.151 -25.781 2.798 1.00 55.19 150 LEU A CA 1
ATOM 1226 C C . LEU A 1 150 ? -0.302 -25.548 3.223 1.00 55.19 150 LEU A C 1
ATOM 1228 O O . LEU A 1 150 ? -0.872 -24.507 2.890 1.00 55.19 150 LEU A O 1
ATOM 1232 N N . LYS A 1 151 ? -0.868 -26.431 4.058 1.00 57.38 151 LYS A N 1
ATOM 1233 C CA . LYS A 1 151 ? -2.213 -26.249 4.637 1.00 57.38 151 LYS A CA 1
ATOM 1234 C C . LYS A 1 151 ? -2.286 -24.997 5.517 1.00 57.38 151 LYS A C 1
ATOM 1236 O O . LYS A 1 151 ? -3.231 -24.214 5.393 1.00 57.38 151 LYS A O 1
ATOM 1241 N N . LYS A 1 152 ? -1.265 -24.739 6.350 1.00 59.78 152 LYS A N 1
ATOM 1242 C CA . LYS A 1 152 ? -1.184 -23.500 7.148 1.00 59.78 152 LYS A CA 1
ATOM 1243 C C . LYS A 1 152 ? -1.090 -22.258 6.255 1.00 59.78 152 LYS A C 1
ATOM 1245 O O . LYS A 1 152 ? -1.829 -21.305 6.503 1.00 59.78 152 LYS A O 1
ATOM 1250 N N . LYS A 1 153 ? -0.264 -22.282 5.196 1.00 64.62 153 LYS A N 1
ATOM 1251 C CA . LYS A 1 153 ? -0.104 -21.174 4.226 1.00 64.62 153 LYS A CA 1
ATOM 1252 C C . LYS A 1 153 ? -1.379 -20.898 3.418 1.00 64.62 153 LYS A C 1
ATOM 1254 O O . LYS A 1 153 ? -1.697 -19.733 3.181 1.00 64.62 153 LYS A O 1
ATOM 1259 N N . LEU A 1 154 ? -2.123 -21.931 3.024 1.00 62.66 154 LEU A N 1
ATOM 1260 C CA . LEU A 1 154 ? -3.403 -21.790 2.319 1.00 62.66 154 LEU A CA 1
ATOM 1261 C C . LEU A 1 154 ? -4.476 -21.190 3.238 1.00 62.66 154 LEU A C 1
ATOM 1263 O O . LEU A 1 154 ? -5.060 -20.167 2.883 1.00 62.66 154 LEU A O 1
ATOM 1267 N N . LYS A 1 155 ? -4.612 -21.692 4.477 1.00 66.50 155 LYS A N 1
ATOM 1268 C CA . LYS A 1 155 ? -5.523 -21.113 5.483 1.00 66.50 155 LYS A CA 1
ATOM 1269 C C . LYS A 1 155 ? -5.174 -19.656 5.830 1.00 66.50 155 LYS A C 1
ATOM 1271 O O . LYS A 1 155 ? -6.071 -18.838 6.033 1.00 66.50 155 LYS A O 1
ATOM 1276 N N . THR A 1 156 ? -3.888 -19.275 5.864 1.00 66.94 156 THR A N 1
ATOM 1277 C CA . THR A 1 156 ? -3.504 -17.860 6.069 1.00 66.94 156 THR A CA 1
ATOM 1278 C C . THR A 1 156 ? -3.804 -16.987 4.852 1.00 66.94 156 THR A C 1
ATOM 1280 O O . THR A 1 156 ? -4.179 -15.826 5.022 1.00 66.94 156 THR A O 1
ATOM 1283 N N . LYS A 1 157 ? -3.637 -17.507 3.628 1.00 68.56 157 LYS A N 1
ATOM 1284 C CA . LYS A 1 157 ? -3.986 -16.785 2.395 1.00 68.56 157 LYS A CA 1
ATOM 1285 C C . LYS A 1 157 ? -5.496 -16.568 2.288 1.00 68.56 157 LYS A C 1
ATOM 1287 O O . LYS A 1 157 ? -5.904 -15.448 1.990 1.00 68.56 157 LYS A O 1
ATOM 1292 N N . GLU A 1 158 ? -6.311 -17.565 2.625 1.00 69.31 158 GLU A N 1
ATOM 1293 C CA . GLU A 1 158 ? -7.772 -17.426 2.673 1.00 69.31 158 GLU A CA 1
ATOM 1294 C C . GLU A 1 158 ? -8.230 -16.404 3.712 1.00 69.31 158 GLU A C 1
ATOM 1296 O O . GLU A 1 158 ? -9.005 -15.509 3.379 1.00 69.31 158 GLU A O 1
ATOM 1301 N N . LYS A 1 159 ? -7.709 -16.457 4.948 1.00 71.69 159 LYS A N 1
ATOM 1302 C CA . LYS A 1 159 ? -8.048 -15.463 5.984 1.00 71.69 159 LYS A CA 1
ATOM 1303 C C . LYS A 1 159 ? -7.677 -14.040 5.548 1.00 71.69 159 LYS A C 1
ATOM 1305 O O . LYS A 1 159 ? -8.459 -13.111 5.735 1.00 71.69 159 LYS A O 1
ATOM 1310 N N . LYS A 1 160 ? -6.525 -13.861 4.886 1.00 71.69 160 LYS A N 1
ATOM 1311 C CA . LYS A 1 160 ? -6.106 -12.561 4.327 1.00 71.69 160 LYS A CA 1
ATOM 1312 C C . LYS A 1 160 ? -7.002 -12.093 3.177 1.00 71.69 160 LYS A C 1
ATOM 1314 O O . LYS A 1 160 ? -7.270 -10.898 3.080 1.00 71.69 160 LYS A O 1
ATOM 1319 N N . LEU A 1 161 ? -7.472 -13.001 2.322 1.00 67.69 161 LEU A N 1
ATOM 1320 C CA . LEU A 1 161 ? -8.400 -12.684 1.231 1.00 67.69 161 LEU A CA 1
ATOM 1321 C C . LEU A 1 161 ? -9.791 -12.308 1.759 1.00 67.69 161 LEU A C 1
ATOM 1323 O O . LEU A 1 161 ? -10.364 -11.334 1.275 1.00 67.69 161 LEU A O 1
ATOM 1327 N N . LYS A 1 162 ? -10.293 -13.009 2.786 1.00 71.69 162 LYS A N 1
ATOM 1328 C CA . LYS A 1 162 ? -11.567 -12.691 3.455 1.00 71.69 162 LYS A CA 1
ATOM 1329 C C . LYS A 1 162 ? -11.512 -11.320 4.136 1.00 71.69 162 LYS A C 1
ATOM 1331 O O . LYS A 1 162 ? -12.345 -10.473 3.839 1.00 71.69 162 LYS A O 1
ATOM 1336 N N . HIS A 1 163 ? -10.467 -11.032 4.919 1.00 69.94 163 HIS A N 1
ATOM 1337 C CA . HIS A 1 163 ? -10.285 -9.699 5.512 1.00 69.94 163 HIS A CA 1
ATOM 1338 C C . HIS A 1 163 ? -10.129 -8.593 4.463 1.00 69.94 163 HIS A C 1
ATOM 1340 O O . HIS A 1 163 ? -10.661 -7.503 4.640 1.00 69.94 163 HIS A O 1
ATOM 1346 N N . LYS A 1 164 ? -9.433 -8.857 3.349 1.00 74.25 164 LYS A N 1
ATOM 1347 C CA . LYS A 1 164 ? -9.283 -7.868 2.276 1.00 74.25 164 LYS A CA 1
ATOM 1348 C C . LYS A 1 164 ? -10.611 -7.576 1.569 1.00 74.25 164 LYS A C 1
ATOM 1350 O O . LYS A 1 164 ? -10.833 -6.426 1.214 1.00 74.25 164 LYS A O 1
ATOM 1355 N N . LYS A 1 165 ? -11.478 -8.580 1.389 1.00 70.75 165 LYS A N 1
ATOM 1356 C CA . LYS A 1 165 ? -12.836 -8.388 0.855 1.00 70.75 165 LYS A CA 1
ATOM 1357 C C . LYS A 1 165 ? -13.695 -7.551 1.805 1.00 70.75 165 LYS A C 1
ATOM 1359 O O . LYS A 1 165 ? -14.249 -6.567 1.347 1.00 70.75 165 LYS A O 1
ATOM 1364 N N . VAL A 1 166 ? -13.701 -7.863 3.104 1.00 72.75 166 VAL A N 1
ATOM 1365 C CA . VAL A 1 166 ? -14.471 -7.111 4.118 1.00 72.75 166 VAL A CA 1
ATOM 1366 C C . VAL A 1 166 ? -14.011 -5.651 4.230 1.00 72.75 166 VAL A C 1
ATOM 1368 O O . VAL A 1 166 ? -14.826 -4.746 4.334 1.00 72.75 166 VAL A O 1
ATOM 1371 N N . VAL A 1 167 ? -12.704 -5.388 4.146 1.00 75.06 167 VAL A N 1
ATOM 1372 C CA . VAL A 1 167 ? -12.179 -4.009 4.167 1.00 75.06 167 VAL A CA 1
ATOM 1373 C C . VAL A 1 167 ? -12.535 -3.240 2.888 1.00 75.06 167 VAL A C 1
ATOM 1375 O O . VAL A 1 167 ? -12.741 -2.034 2.947 1.00 75.06 167 VAL A O 1
ATOM 1378 N N . LEU A 1 168 ? -12.613 -3.916 1.736 1.00 69.31 168 LEU A N 1
ATOM 1379 C CA . LEU A 1 168 ? -13.036 -3.308 0.469 1.00 69.31 168 LEU A CA 1
ATOM 1380 C C . LEU A 1 168 ? -14.542 -3.022 0.438 1.00 69.31 168 LEU A C 1
ATOM 1382 O O . LEU A 1 168 ? -14.928 -1.972 -0.061 1.00 69.31 168 LEU A O 1
ATOM 1386 N N . THR A 1 169 ? -15.379 -3.904 0.991 1.00 67.38 169 THR A N 1
ATOM 1387 C CA . THR A 1 169 ? -16.827 -3.661 1.090 1.00 67.38 169 THR A CA 1
ATOM 1388 C C . THR A 1 169 ? -17.130 -2.533 2.074 1.00 67.38 169 THR A C 1
ATOM 1390 O O . THR A 1 169 ? -17.841 -1.610 1.708 1.00 67.38 169 THR A O 1
ATOM 1393 N N . GLN A 1 170 ? -16.475 -2.504 3.241 1.00 69.44 170 GLN A N 1
ATOM 1394 C CA . GLN A 1 170 ? -16.614 -1.405 4.211 1.00 69.44 170 GLN A CA 1
ATOM 1395 C C . GLN A 1 170 ? -16.090 -0.059 3.681 1.00 69.44 170 GLN A C 1
ATOM 1397 O O . GLN A 1 170 ? -16.618 0.991 4.033 1.00 69.44 170 GLN A O 1
ATOM 1402 N N . ALA A 1 171 ? -15.051 -0.065 2.837 1.00 66.12 171 ALA A N 1
ATOM 1403 C CA . ALA A 1 171 ? -14.555 1.153 2.192 1.00 66.12 171 ALA A CA 1
ATOM 1404 C C . ALA A 1 171 ? -15.519 1.668 1.109 1.00 66.12 171 ALA A C 1
ATOM 1406 O O . ALA A 1 171 ? -15.741 2.872 1.029 1.00 66.12 171 ALA A O 1
ATOM 1407 N N . ASN A 1 172 ? -16.125 0.769 0.328 1.00 65.00 172 ASN A N 1
ATOM 1408 C CA . ASN A 1 172 ? -17.109 1.132 -0.695 1.00 65.00 172 ASN A CA 1
ATOM 1409 C C . ASN A 1 172 ? -18.448 1.583 -0.083 1.00 65.00 172 ASN A C 1
ATOM 1411 O O . ASN A 1 172 ? -19.058 2.521 -0.585 1.00 65.00 172 ASN A O 1
ATOM 1415 N N . GLU A 1 173 ? -18.888 0.967 1.017 1.00 64.12 173 GLU A N 1
ATOM 1416 C CA . GLU A 1 173 ? -20.069 1.401 1.779 1.00 64.12 173 GLU A CA 1
ATOM 1417 C C . GLU A 1 173 ? -19.847 2.784 2.408 1.00 64.12 173 GLU A C 1
ATOM 1419 O O . GLU A 1 173 ? -20.731 3.638 2.347 1.00 64.12 173 GLU A O 1
ATOM 1424 N N . ALA A 1 174 ? -18.641 3.054 2.921 1.00 59.12 174 ALA A N 1
ATOM 1425 C CA . ALA A 1 174 ? -18.268 4.379 3.410 1.00 59.12 174 ALA A CA 1
ATOM 1426 C C . ALA A 1 174 ? -18.204 5.434 2.287 1.00 59.12 174 ALA A C 1
ATOM 1428 O O . ALA A 1 174 ? -18.565 6.582 2.527 1.00 59.12 174 ALA A O 1
ATOM 1429 N N . GLU A 1 175 ? -17.795 5.066 1.066 1.00 58.34 175 GLU A N 1
ATOM 1430 C CA . GLU A 1 175 ? -17.811 5.960 -0.107 1.00 58.34 175 GLU A CA 1
ATOM 1431 C C . GLU A 1 175 ? -19.218 6.181 -0.697 1.00 58.34 175 GLU A C 1
ATOM 1433 O O . GLU A 1 175 ? -19.480 7.237 -1.273 1.00 58.34 175 GLU A O 1
ATOM 1438 N N . MET A 1 176 ? -20.144 5.225 -0.552 1.00 50.72 176 MET A N 1
ATOM 1439 C CA . MET A 1 176 ? -21.549 5.405 -0.948 1.00 50.72 176 MET A CA 1
ATOM 1440 C C . MET A 1 176 ? -22.331 6.263 0.053 1.00 50.72 176 MET A C 1
ATOM 1442 O O . MET A 1 176 ? -23.170 7.065 -0.357 1.00 50.72 176 MET A O 1
ATOM 1446 N N . GLN A 1 177 ? -22.034 6.156 1.352 1.00 55.25 177 GLN A N 1
ATOM 1447 C CA . GLN A 1 177 ? -22.663 6.997 2.377 1.00 55.25 177 GLN A CA 1
ATOM 1448 C C . GLN A 1 177 ? -22.181 8.454 2.326 1.00 55.25 177 GLN A C 1
ATOM 1450 O O . GLN A 1 177 ? -22.964 9.358 2.606 1.00 55.25 177 GLN A O 1
ATOM 1455 N N . THR A 1 178 ? -20.941 8.722 1.898 1.00 50.78 178 THR A N 1
ATOM 1456 C CA . THR A 1 178 ? -20.460 10.103 1.710 1.00 50.78 178 THR A CA 1
ATOM 1457 C C . THR A 1 178 ? -21.006 10.782 0.455 1.00 50.78 178 THR A C 1
ATOM 1459 O O . THR A 1 178 ? -21.007 12.007 0.411 1.00 50.78 178 THR A O 1
ATOM 1462 N N . LYS A 1 179 ? -21.498 10.027 -0.539 1.00 47.91 179 LYS A N 1
ATOM 1463 C CA . LYS A 1 179 ? -22.101 10.588 -1.763 1.00 47.91 179 LYS A CA 1
ATOM 1464 C C . LYS A 1 179 ? -23.606 10.855 -1.656 1.00 47.91 179 LYS A C 1
ATOM 1466 O O . LYS A 1 179 ? -24.096 11.737 -2.344 1.00 47.91 179 LYS A O 1
ATOM 1471 N N . LYS A 1 180 ? -24.334 10.160 -0.773 1.00 42.31 180 LYS A N 1
ATOM 1472 C CA . LYS A 1 180 ? -25.779 10.395 -0.553 1.00 42.31 180 LYS A CA 1
ATOM 1473 C C . LYS A 1 180 ? -26.108 11.578 0.375 1.00 42.31 180 LYS A C 1
ATOM 1475 O O . LYS A 1 180 ? -27.268 11.944 0.486 1.00 42.31 180 LYS A O 1
ATOM 1480 N N . LEU A 1 181 ? -25.117 12.192 1.030 1.00 42.56 181 LEU A N 1
ATOM 1481 C CA . LEU A 1 181 ? -25.305 13.325 1.958 1.00 42.56 181 LEU A CA 1
ATOM 1482 C C . LEU A 1 181 ? -24.954 14.701 1.352 1.00 42.56 181 LEU A C 1
ATOM 1484 O O . LEU A 1 181 ? -24.882 15.690 2.078 1.00 42.56 181 LEU A O 1
ATOM 1488 N N . THR A 1 182 ? -24.729 14.786 0.037 1.00 40.22 182 THR A N 1
ATOM 1489 C CA . THR A 1 182 ? -24.318 16.025 -0.655 1.00 40.22 182 THR A CA 1
ATOM 1490 C C . THR A 1 182 ? -25.206 16.388 -1.846 1.00 40.22 182 THR A C 1
ATOM 1492 O O . THR A 1 182 ? -24.727 16.975 -2.807 1.00 40.22 182 THR A O 1
ATOM 1495 N N . GLU A 1 183 ? -26.499 16.078 -1.791 1.00 46.53 183 GLU A N 1
ATOM 1496 C CA . GLU A 1 183 ? -27.495 16.592 -2.743 1.00 46.53 183 GLU A CA 1
ATOM 1497 C C . GLU A 1 183 ? -28.658 17.212 -1.966 1.00 46.53 183 GLU A C 1
ATOM 1499 O O . GLU A 1 183 ? -29.687 16.586 -1.748 1.00 46.53 183 GLU A O 1
ATOM 1504 N N . LYS A 1 184 ? -28.406 18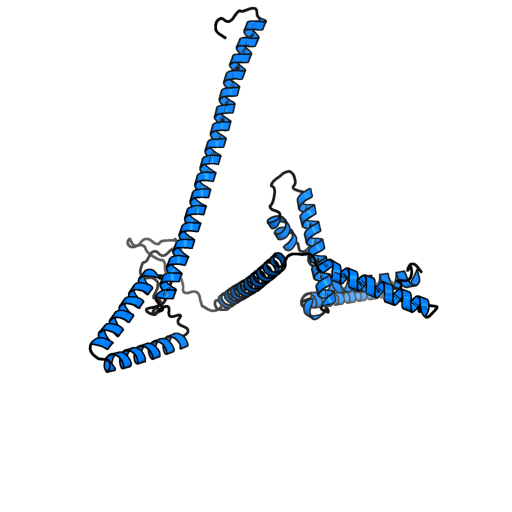.419 -1.444 1.00 42.78 184 LYS A N 1
ATOM 1505 C CA . LYS A 1 184 ? -29.353 19.496 -1.080 1.00 42.78 184 LYS A CA 1
ATOM 1506 C C . LYS A 1 184 ? -28.634 20.468 -0.141 1.00 42.78 184 LYS A C 1
ATOM 1508 O O . LYS A 1 184 ? -28.826 20.459 1.070 1.00 42.78 184 LYS A O 1
ATOM 1513 N N . LYS A 1 185 ? -27.752 21.287 -0.710 1.00 37.75 185 LYS A N 1
ATOM 1514 C CA . LYS A 1 185 ? -27.400 22.593 -0.151 1.00 37.75 185 LYS A CA 1
ATOM 1515 C C . LYS A 1 185 ? -27.259 23.558 -1.314 1.00 37.75 185 LYS A C 1
ATOM 1517 O O . LYS A 1 185 ? -26.446 23.333 -2.208 1.00 37.75 185 LYS A O 1
ATOM 1522 N N . GLU A 1 186 ? -28.113 24.568 -1.296 1.00 46.81 186 GLU A N 1
ATOM 1523 C CA . GLU A 1 186 ? -28.060 25.742 -2.155 1.00 46.81 186 GLU A CA 1
ATOM 1524 C C . GLU A 1 186 ? -26.633 26.297 -2.160 1.00 46.81 186 GLU A C 1
ATOM 1526 O O . GLU A 1 186 ? -25.971 26.365 -1.119 1.00 46.81 186 GLU A O 1
ATOM 1531 N N . LYS A 1 187 ? -26.127 26.614 -3.354 1.00 39.09 187 LYS A N 1
ATOM 1532 C CA . LYS A 1 187 ? -24.822 27.252 -3.516 1.00 39.09 187 LYS A CA 1
ATOM 1533 C C . LYS A 1 187 ? -24.891 28.634 -2.853 1.00 39.09 187 LYS A C 1
ATOM 1535 O O . LYS A 1 187 ? -25.707 29.435 -3.299 1.00 39.09 187 LYS A O 1
ATOM 1540 N N . PRO A 1 188 ? -24.057 28.949 -1.849 1.00 48.28 188 PRO A N 1
ATOM 1541 C CA . PRO A 1 188 ? -23.852 30.339 -1.485 1.00 48.28 188 PRO A CA 1
ATOM 1542 C C . PRO A 1 188 ? -23.075 31.005 -2.626 1.00 48.28 188 PRO A C 1
ATOM 1544 O O . PRO A 1 188 ? -22.096 30.443 -3.123 1.00 48.28 188 PRO A O 1
ATOM 1547 N N . GLU A 1 189 ? -23.534 32.169 -3.070 1.00 57.22 189 GLU A N 1
ATOM 1548 C CA . GLU A 1 189 ? -22.838 32.992 -4.058 1.00 57.22 189 GLU A CA 1
ATOM 1549 C C . GLU A 1 189 ? -21.397 33.261 -3.585 1.00 57.22 189 GLU A C 1
ATOM 1551 O O . GLU A 1 189 ? -21.164 33.757 -2.478 1.00 57.22 189 GLU A O 1
ATOM 1556 N N . GLU A 1 190 ? -20.410 32.859 -4.393 1.00 58.81 190 GLU A N 1
ATOM 1557 C CA . GLU A 1 190 ? -18.991 32.993 -4.057 1.00 58.81 190 GLU A CA 1
ATOM 1558 C C . GLU A 1 190 ? -18.591 34.478 -4.125 1.00 58.81 190 GLU A C 1
ATOM 1560 O O . GLU A 1 190 ? -18.411 35.036 -5.207 1.00 58.81 190 GLU A O 1
ATOM 1565 N N . LYS A 1 191 ? -18.438 35.128 -2.964 1.00 63.81 191 LYS A N 1
ATOM 1566 C CA . LYS A 1 191 ? -17.846 36.471 -2.875 1.00 63.81 191 LYS A CA 1
ATOM 1567 C C . LYS A 1 191 ? -16.382 36.426 -3.353 1.00 63.81 191 LYS A C 1
ATOM 1569 O O . LYS A 1 191 ? -15.667 35.492 -2.981 1.00 63.81 191 LYS A O 1
ATOM 1574 N N . PRO A 1 192 ? -15.905 37.414 -4.134 1.00 69.25 192 PRO A N 1
ATOM 1575 C CA . PRO A 1 192 ? -14.517 37.456 -4.586 1.00 69.25 192 PRO A CA 1
ATOM 1576 C C . PRO A 1 192 ? -13.552 37.532 -3.393 1.00 69.25 192 PRO A C 1
ATOM 1578 O O . PRO A 1 192 ? -13.685 38.394 -2.524 1.00 69.25 192 PRO A O 1
ATOM 1581 N N . VAL A 1 193 ? -12.575 36.621 -3.352 1.00 62.78 193 VAL A N 1
ATOM 1582 C CA . VAL A 1 193 ? -11.529 36.586 -2.319 1.00 62.78 193 VAL A CA 1
ATOM 1583 C C . VAL A 1 193 ? -10.403 37.540 -2.716 1.00 62.78 193 VAL A C 1
ATOM 1585 O O . VAL A 1 193 ? -9.799 37.409 -3.785 1.00 62.78 193 VAL A O 1
ATOM 1588 N N . TYR A 1 194 ? -10.129 38.509 -1.846 1.00 74.06 194 TYR A N 1
ATOM 1589 C CA . TYR A 1 194 ? -9.102 39.529 -2.033 1.00 74.06 194 TYR A CA 1
ATOM 1590 C C . TYR A 1 194 ? -7.819 39.184 -1.261 1.00 74.06 194 TYR A C 1
ATOM 1592 O O . TYR A 1 194 ? -7.861 38.733 -0.118 1.00 74.06 194 TYR A O 1
ATOM 1600 N N . ASN A 1 195 ? -6.663 39.423 -1.885 1.00 69.56 195 ASN A N 1
ATOM 1601 C CA . ASN A 1 195 ? -5.360 39.437 -1.215 1.00 69.56 195 ASN A CA 1
ATOM 1602 C C . ASN A 1 195 ? -5.279 40.565 -0.168 1.00 69.56 195 ASN A C 1
ATOM 1604 O O . ASN A 1 195 ? -6.059 41.513 -0.216 1.00 69.56 195 ASN A O 1
ATOM 1608 N N . LYS A 1 196 ? -4.261 40.525 0.708 1.00 74.44 196 LYS A N 1
ATOM 1609 C CA . LYS A 1 196 ? -3.943 41.621 1.655 1.00 74.44 196 LYS A CA 1
ATOM 1610 C C . LYS A 1 196 ? -3.784 42.988 0.967 1.00 74.44 196 LYS A C 1
ATOM 1612 O O . LYS A 1 196 ? -4.085 44.005 1.573 1.00 74.44 196 LYS A O 1
ATOM 1617 N N . ASP A 1 197 ? -3.396 42.977 -0.308 1.00 73.75 197 ASP A N 1
ATOM 1618 C CA . ASP A 1 197 ? -3.219 44.168 -1.147 1.00 73.75 197 ASP A CA 1
ATOM 1619 C C . ASP A 1 197 ? -4.482 44.544 -1.952 1.00 73.75 197 ASP A C 1
ATOM 1621 O O . ASP A 1 197 ? -4.397 45.298 -2.919 1.00 73.75 197 ASP A O 1
ATOM 1625 N N . GLY A 1 198 ? -5.649 43.965 -1.645 1.00 74.19 198 GLY A N 1
ATOM 1626 C CA . GLY A 1 198 ? -6.912 44.326 -2.300 1.00 74.19 198 GLY A CA 1
ATOM 1627 C C . GLY A 1 198 ? -7.031 43.888 -3.766 1.00 74.19 198 GLY A C 1
ATOM 1628 O O . GLY A 1 198 ? -7.853 44.424 -4.503 1.00 74.19 198 GLY A O 1
ATOM 1629 N N . LYS A 1 199 ? -6.274 42.871 -4.205 1.00 78.81 199 LYS A N 1
ATOM 1630 C CA . LYS A 1 199 ? -6.397 42.262 -5.550 1.00 78.81 199 LYS A CA 1
ATOM 1631 C C . LYS A 1 199 ? -7.196 40.955 -5.513 1.00 78.81 199 LYS A C 1
ATOM 1633 O O . LYS A 1 199 ? -6.920 40.107 -4.666 1.00 78.81 199 LYS A O 1
ATOM 1638 N N . ILE A 1 200 ? -8.138 40.779 -6.443 1.00 76.81 200 ILE A N 1
ATOM 1639 C CA . ILE A 1 200 ? -8.962 39.563 -6.581 1.00 76.81 200 ILE A CA 1
ATOM 1640 C C . ILE A 1 200 ? -8.075 38.388 -7.011 1.00 76.81 200 ILE A C 1
ATOM 1642 O O . ILE A 1 200 ? -7.349 38.485 -8.003 1.00 76.81 200 ILE A O 1
ATOM 1646 N N . ILE A 1 201 ? -8.134 37.270 -6.283 1.00 73.25 201 ILE A N 1
ATOM 1647 C CA . ILE A 1 201 ? -7.380 36.054 -6.606 1.00 73.25 201 ILE A CA 1
ATOM 1648 C C . ILE A 1 201 ? -8.322 35.031 -7.237 1.00 73.25 201 ILE A C 1
ATOM 1650 O O . ILE A 1 201 ? -9.254 34.549 -6.604 1.00 73.25 201 ILE A O 1
ATOM 1654 N N . TYR A 1 202 ? -8.025 34.617 -8.465 1.00 70.00 202 TYR A N 1
ATOM 1655 C CA . TYR A 1 202 ? -8.780 33.582 -9.186 1.00 70.00 202 TYR A CA 1
ATOM 1656 C C . TYR A 1 202 ? -8.314 32.146 -8.866 1.00 70.00 202 TYR A C 1
ATOM 1658 O O . TYR A 1 202 ? -8.685 31.186 -9.541 1.00 70.00 202 TYR A O 1
ATOM 1666 N N . SER A 1 203 ? -7.470 31.978 -7.845 1.00 75.12 203 SER A N 1
ATOM 1667 C CA . SER A 1 203 ? -6.967 30.674 -7.412 1.00 75.12 203 SER A CA 1
ATOM 1668 C C . SER A 1 203 ? -7.974 30.021 -6.470 1.00 75.12 203 SER A C 1
ATOM 1670 O O . SER A 1 203 ? -8.321 30.587 -5.440 1.00 75.12 203 SER A O 1
ATOM 1672 N N . LYS A 1 204 ? -8.390 28.786 -6.770 1.00 68.00 204 LYS A N 1
ATOM 1673 C CA . LYS A 1 204 ? -9.300 27.976 -5.931 1.00 68.00 204 LYS A CA 1
ATOM 1674 C C . LYS A 1 204 ? -8.665 27.491 -4.609 1.00 68.00 204 LYS A C 1
ATOM 1676 O O . LYS A 1 204 ? -9.221 26.624 -3.938 1.00 68.00 204 LYS A O 1
ATOM 1681 N N . LEU A 1 205 ? -7.474 27.987 -4.270 1.00 59.44 205 LEU A N 1
ATOM 1682 C CA . LEU A 1 205 ? -6.754 27.698 -3.034 1.00 59.44 205 LEU A CA 1
ATOM 1683 C C . LEU A 1 205 ? -6.711 28.964 -2.186 1.00 59.44 205 LEU A C 1
ATOM 1685 O O . LEU A 1 205 ? -5.986 29.906 -2.503 1.00 59.44 205 LEU A O 1
ATOM 1689 N N . ASP A 1 206 ? -7.488 28.945 -1.113 1.00 60.78 206 ASP A N 1
ATOM 1690 C CA . ASP A 1 206 ? -7.542 30.013 -0.130 1.00 60.78 206 ASP A CA 1
ATOM 1691 C C . ASP A 1 206 ? -6.418 29.803 0.901 1.00 60.78 206 ASP A C 1
ATOM 1693 O O . ASP A 1 206 ? -6.361 28.771 1.576 1.00 60.78 206 ASP A O 1
ATOM 1697 N N . PHE A 1 207 ? -5.474 30.745 0.973 1.00 58.38 207 PHE A N 1
ATOM 1698 C CA . PHE A 1 207 ? -4.367 30.737 1.945 1.00 58.38 207 PHE A CA 1
ATOM 1699 C C . PHE A 1 207 ? -4.677 31.583 3.184 1.00 58.38 207 PHE A C 1
ATOM 1701 O O . PHE A 1 207 ? -3.803 31.785 4.028 1.00 58.38 207 PHE A O 1
ATOM 1708 N N . SER A 1 208 ? -5.903 32.093 3.300 1.00 58.53 208 SER A N 1
ATOM 1709 C CA . SER A 1 208 ? -6.347 32.800 4.491 1.00 58.53 208 SER A CA 1
ATOM 1710 C C . SER A 1 208 ? -6.328 31.839 5.692 1.00 58.53 208 SER A C 1
ATOM 1712 O O . SER A 1 208 ? -7.051 30.847 5.763 1.00 58.53 208 SER A O 1
ATOM 1714 N N . GLU A 1 209 ? -5.447 32.120 6.655 1.00 56.41 209 GLU A N 1
ATOM 1715 C CA . GLU A 1 209 ? -5.144 31.271 7.820 1.00 56.41 209 GLU A CA 1
ATOM 1716 C C . GLU A 1 209 ? -6.337 31.080 8.788 1.00 56.41 209 GLU A C 1
ATOM 1718 O O . GLU A 1 209 ? -6.242 30.341 9.766 1.00 56.41 209 GLU A O 1
ATOM 1723 N N . ASN A 1 210 ? -7.503 31.663 8.483 1.00 53.59 210 ASN A N 1
ATOM 1724 C CA . ASN A 1 210 ? -8.640 31.774 9.399 1.00 53.59 210 ASN A CA 1
ATOM 1725 C C . ASN A 1 210 ? -9.948 31.137 8.868 1.00 53.59 210 ASN A C 1
ATOM 1727 O O . ASN A 1 210 ? -11.017 31.403 9.405 1.00 53.59 210 ASN A O 1
ATOM 1731 N N . GLY A 1 211 ? -9.896 30.290 7.833 1.00 48.19 211 GLY A N 1
ATOM 1732 C CA . GLY A 1 211 ? -11.092 29.778 7.136 1.00 48.19 211 GLY A CA 1
ATOM 1733 C C . GLY A 1 211 ? -11.688 28.443 7.612 1.00 48.19 211 GLY A C 1
ATOM 1734 O O . GLY A 1 211 ? -12.538 27.878 6.928 1.00 48.19 211 GLY A O 1
ATOM 1735 N N . LEU A 1 212 ? -11.258 27.881 8.743 1.00 49.69 212 LEU A N 1
ATOM 1736 C CA . LEU A 1 212 ? -11.871 26.666 9.291 1.00 49.69 212 LEU A CA 1
ATOM 1737 C C . LEU A 1 212 ? -12.118 26.857 10.781 1.00 49.69 212 LEU A C 1
ATOM 1739 O O . LEU A 1 212 ? -11.222 26.619 11.591 1.00 49.69 212 LEU A O 1
ATOM 1743 N N . GLU A 1 213 ? -13.351 27.202 11.151 1.00 48.16 213 GLU A N 1
ATOM 1744 C CA . GLU A 1 213 ? -13.861 26.858 12.474 1.00 48.16 213 GLU A CA 1
ATOM 1745 C C . GLU A 1 213 ? -13.734 25.338 12.629 1.00 48.16 213 GLU A C 1
ATOM 1747 O O . GLU A 1 213 ? -14.558 24.537 12.173 1.00 48.16 213 GLU A O 1
ATOM 1752 N N . GLU A 1 214 ? -12.614 24.907 13.208 1.00 54.91 214 GLU A N 1
ATOM 1753 C CA . GLU A 1 214 ? -12.400 23.520 13.549 1.00 54.91 214 GLU A CA 1
ATOM 1754 C C . GLU A 1 214 ? -13.470 23.163 14.575 1.00 54.91 214 GLU A C 1
ATOM 1756 O O . GLU A 1 214 ? -13.309 23.480 15.752 1.00 54.91 214 GLU A O 1
ATOM 1761 N N . LYS A 1 215 ? -14.550 22.492 14.133 1.00 53.56 215 LYS A N 1
ATOM 1762 C CA . LYS A 1 215 ? -15.487 21.758 15.003 1.00 53.56 215 LYS A CA 1
ATOM 1763 C C . LYS A 1 215 ? -14.699 21.248 16.197 1.00 53.56 215 LYS A C 1
ATOM 1765 O O . LYS A 1 215 ? -13.828 20.404 15.971 1.00 53.56 215 LYS A O 1
ATOM 1770 N N . LYS A 1 216 ? -14.937 21.819 17.389 1.00 53.47 216 LYS A N 1
ATOM 1771 C CA . LYS A 1 216 ? -14.066 21.717 18.573 1.00 53.47 216 LYS A CA 1
ATOM 1772 C C . LYS A 1 216 ? -13.535 20.291 18.700 1.00 53.47 216 LYS A C 1
ATOM 1774 O O . LYS A 1 216 ? -14.224 19.390 19.177 1.00 53.47 216 LYS A O 1
ATOM 1779 N N . LYS A 1 217 ? -12.331 20.045 18.174 1.00 62.69 217 LYS A N 1
ATOM 1780 C CA . LYS A 1 217 ? -11.763 18.697 18.152 1.00 62.69 217 LYS A CA 1
ATOM 1781 C C . LYS A 1 217 ? -11.478 18.370 19.605 1.00 62.69 217 LYS A C 1
ATOM 1783 O O . LYS A 1 217 ? -10.746 19.114 20.253 1.00 62.69 217 LYS A O 1
ATOM 1788 N N . SER A 1 218 ? -12.053 17.282 20.114 1.00 73.19 218 SER A N 1
ATOM 1789 C CA . SER A 1 218 ? -11.794 16.873 21.494 1.00 73.19 218 SER A CA 1
ATOM 1790 C C . SER A 1 218 ? -10.288 16.781 21.754 1.00 73.19 218 SER A C 1
ATOM 1792 O O . SER A 1 218 ? -9.498 16.498 20.847 1.00 73.19 218 SER A O 1
ATOM 1794 N N . GLU A 1 219 ? -9.877 17.028 22.998 1.00 80.31 219 GLU A N 1
ATOM 1795 C CA . GLU A 1 219 ? -8.466 17.180 23.381 1.00 80.31 219 GLU A CA 1
ATOM 1796 C C . GLU A 1 219 ? -7.568 16.016 22.929 1.00 80.31 219 GLU A C 1
ATOM 1798 O O . GLU A 1 219 ? -6.380 16.219 22.648 1.00 80.31 219 GLU A O 1
ATOM 1803 N N . PHE A 1 220 ? -8.159 14.818 22.825 1.00 88.00 220 PHE A N 1
ATOM 1804 C CA . PHE A 1 220 ? -7.532 13.569 22.394 1.00 88.00 220 PHE A CA 1
ATOM 1805 C C . PHE A 1 220 ? -7.950 13.097 20.991 1.00 88.00 220 PHE A C 1
ATOM 1807 O O . PHE A 1 220 ? -7.902 11.903 20.682 1.00 88.00 220 PHE A O 1
ATOM 1814 N N . SER A 1 221 ? -8.348 14.020 20.118 1.00 84.75 221 SER A N 1
ATOM 1815 C CA . SER A 1 221 ? -8.700 13.738 18.727 1.00 84.75 221 SER A CA 1
ATOM 1816 C C . SER A 1 221 ? -7.545 14.019 17.755 1.00 84.75 221 SER A C 1
ATOM 1818 O O . SER A 1 221 ? -6.599 14.762 18.020 1.00 84.75 221 SER A O 1
ATOM 1820 N N . GLY A 1 222 ? -7.613 13.402 16.574 1.00 88.12 222 GLY A N 1
ATOM 1821 C CA . GLY A 1 222 ? -6.707 13.675 15.459 1.00 88.12 222 GLY A CA 1
ATOM 1822 C C . GLY A 1 222 ? -5.546 12.689 15.285 1.00 88.12 222 GLY A C 1
ATOM 1823 O O . GLY A 1 222 ? -5.579 11.532 15.718 1.00 88.12 222 GLY A O 1
ATOM 1824 N N . LYS A 1 223 ? -4.539 13.121 14.513 1.00 87.94 223 LYS A N 1
ATOM 1825 C CA . LYS A 1 223 ? -3.409 12.290 14.037 1.00 87.94 223 LYS A CA 1
ATOM 1826 C C . LYS A 1 223 ? -2.036 12.800 14.507 1.00 87.94 223 LYS A C 1
ATOM 1828 O O . LYS A 1 223 ? -1.011 12.260 14.094 1.00 87.94 223 LYS A O 1
ATOM 1833 N N . LYS A 1 224 ? -1.995 13.825 15.368 1.00 92.44 224 LYS A N 1
ATOM 1834 C CA . LYS A 1 224 ? -0.760 14.386 15.944 1.00 92.44 224 LYS A CA 1
ATOM 1835 C C . LYS A 1 224 ? -0.310 13.535 17.146 1.00 92.44 224 LYS A C 1
ATOM 1837 O O . LYS A 1 224 ? -0.316 13.999 18.279 1.00 92.44 224 LYS A O 1
ATOM 1842 N N . TYR A 1 225 ? 0.077 12.279 16.893 1.00 92.94 225 TYR A N 1
ATOM 1843 C CA . TYR A 1 225 ? 0.339 11.270 17.935 1.00 92.94 225 TYR A CA 1
ATOM 1844 C C . TYR A 1 225 ? 1.411 11.671 18.963 1.00 92.94 225 TYR A C 1
ATOM 1846 O O . TYR A 1 225 ? 1.276 11.302 20.120 1.00 92.94 225 TYR A O 1
ATOM 1854 N N . LYS A 1 226 ? 2.426 12.466 18.585 1.00 94.19 226 LYS A N 1
ATOM 1855 C CA . LYS A 1 226 ? 3.425 12.994 19.538 1.00 94.19 226 LYS A CA 1
ATOM 1856 C C . LYS A 1 226 ? 2.800 13.943 20.566 1.00 94.19 226 LYS A C 1
ATOM 1858 O O . LYS A 1 226 ? 3.084 13.829 21.747 1.00 94.19 226 LYS A O 1
ATOM 1863 N N . LYS A 1 227 ? 1.934 14.860 20.111 1.00 93.81 227 LYS A N 1
ATOM 1864 C CA . LYS A 1 227 ? 1.229 15.807 20.991 1.00 93.81 227 LYS A CA 1
ATOM 1865 C C . LYS A 1 227 ? 0.217 15.077 21.876 1.00 93.81 227 LYS A C 1
ATOM 1867 O O . LYS A 1 227 ? 0.127 15.368 23.056 1.00 93.81 227 LYS A O 1
ATOM 1872 N N . LEU A 1 228 ? -0.504 14.108 21.305 1.00 94.31 228 LEU A N 1
ATOM 1873 C CA . LEU A 1 228 ? -1.443 13.267 22.053 1.00 94.31 228 LEU A CA 1
ATOM 1874 C C . LEU A 1 228 ? -0.740 12.455 23.144 1.00 94.31 228 LEU A C 1
ATOM 1876 O O . LEU A 1 228 ? -1.290 12.313 24.227 1.00 94.31 228 LEU A O 1
ATOM 1880 N N . LEU A 1 229 ? 0.462 11.941 22.862 1.00 95.94 229 LEU A N 1
ATOM 1881 C CA . LEU A 1 229 ? 1.227 11.169 23.834 1.00 95.94 229 LEU A CA 1
ATOM 1882 C C . LEU A 1 229 ? 1.629 12.027 25.034 1.00 95.94 229 LEU A C 1
ATOM 1884 O O . LEU A 1 229 ? 1.328 11.637 26.152 1.00 95.94 229 LEU A O 1
ATOM 1888 N N . LYS A 1 230 ? 2.198 13.215 24.785 1.00 95.38 230 LYS A N 1
ATOM 1889 C CA . LYS A 1 230 ? 2.547 14.170 25.846 1.00 95.38 230 LYS A CA 1
ATOM 1890 C C . LYS A 1 230 ? 1.343 14.512 26.719 1.00 95.38 230 LYS A C 1
ATOM 1892 O O . LYS A 1 230 ? 1.401 14.353 27.924 1.00 95.38 230 LYS A O 1
ATOM 1897 N N . LYS A 1 231 ? 0.207 14.851 26.099 1.00 94.12 231 LYS A N 1
ATOM 1898 C CA . LYS A 1 231 ? -1.038 15.129 26.831 1.00 94.12 231 LYS A CA 1
ATOM 1899 C C . LYS A 1 231 ? -1.515 13.942 27.672 1.00 94.12 231 LYS A C 1
ATOM 1901 O O . LYS A 1 231 ? -2.042 14.140 28.757 1.00 94.12 231 LYS A O 1
ATOM 1906 N N . ALA A 1 232 ? -1.392 12.718 27.157 1.00 94.38 232 ALA A N 1
ATOM 1907 C CA . ALA A 1 232 ? -1.796 11.518 27.885 1.00 94.38 232 ALA A CA 1
ATOM 1908 C C . ALA A 1 232 ? -0.879 11.244 29.085 1.00 94.38 232 ALA A C 1
ATOM 1910 O O . ALA A 1 232 ? -1.369 10.846 30.136 1.00 94.38 232 ALA A O 1
ATOM 1911 N N . GLU A 1 233 ? 0.428 11.458 28.925 1.00 94.69 233 GLU A N 1
ATOM 1912 C CA . GLU A 1 233 ? 1.430 11.318 29.989 1.00 94.69 233 GLU A CA 1
ATOM 1913 C C . GLU A 1 233 ? 1.235 12.412 31.054 1.00 94.69 233 GLU A C 1
ATOM 1915 O O . GLU A 1 233 ? 1.004 12.083 32.211 1.00 94.69 233 GLU A O 1
ATOM 1920 N N . GLU A 1 234 ? 1.122 13.682 30.656 1.00 95.06 234 GLU A N 1
ATOM 1921 C CA . GLU A 1 234 ? 0.845 14.811 31.559 1.00 95.06 234 GLU A CA 1
ATOM 1922 C C . GLU A 1 234 ? -0.449 14.623 32.370 1.00 95.06 234 GLU A C 1
ATOM 1924 O O . GLU A 1 234 ? -0.504 14.977 33.546 1.00 95.06 234 GLU A O 1
ATOM 1929 N N . LYS A 1 235 ? -1.518 14.083 31.764 1.00 92.50 235 LYS A N 1
ATOM 1930 C CA . LYS A 1 235 ? -2.765 13.807 32.497 1.00 92.50 235 LYS A CA 1
ATOM 1931 C C . LYS A 1 235 ? -2.602 12.691 33.523 1.00 92.50 235 LYS A C 1
ATOM 1933 O O . LYS A 1 235 ? -3.132 12.816 34.622 1.00 92.50 235 LYS A O 1
ATOM 1938 N N . LYS A 1 236 ? -1.872 11.627 33.181 1.00 92.81 236 LYS A N 1
ATOM 1939 C CA . LYS A 1 236 ? -1.581 10.539 34.122 1.00 92.81 236 LYS A CA 1
ATOM 1940 C C . LYS A 1 236 ? -0.759 11.035 35.303 1.00 92.81 236 LYS A C 1
ATOM 1942 O O . LYS A 1 236 ? -1.176 10.830 36.434 1.00 92.81 236 LYS A O 1
ATOM 1947 N N . GLU A 1 237 ? 0.311 11.776 35.032 1.00 94.25 237 GLU A N 1
ATOM 1948 C CA . GLU A 1 237 ? 1.165 12.360 36.070 1.00 94.25 237 GLU A CA 1
ATOM 1949 C C . GLU A 1 237 ? 0.381 13.300 36.996 1.00 94.25 237 GLU A C 1
ATOM 1951 O O . GLU A 1 237 ? 0.585 13.292 38.205 1.00 94.25 237 GLU A O 1
ATOM 1956 N N . LYS A 1 238 ? -0.552 14.101 36.460 1.00 93.44 238 LYS A N 1
ATOM 1957 C CA . LYS A 1 238 ? -1.416 14.970 37.279 1.00 93.44 238 LYS A CA 1
ATOM 1958 C C . LYS A 1 238 ? -2.326 14.175 38.212 1.00 93.44 238 LYS A C 1
ATOM 1960 O O . LYS A 1 238 ? -2.497 14.569 39.359 1.00 93.44 238 LYS A O 1
ATOM 1965 N N . ILE A 1 239 ? -2.911 13.079 37.732 1.00 92.75 239 ILE A N 1
ATOM 1966 C CA . ILE A 1 239 ? -3.770 12.218 38.555 1.00 92.75 239 ILE A CA 1
ATOM 1967 C C . ILE A 1 239 ? -2.938 11.488 39.613 1.00 92.75 239 ILE A C 1
ATOM 1969 O O . ILE A 1 239 ? -3.369 11.410 40.756 1.00 92.75 239 ILE A O 1
ATOM 1973 N N . GLU A 1 240 ? -1.748 10.996 39.264 1.00 93.12 240 GLU A N 1
ATOM 1974 C CA . GLU A 1 240 ? -0.823 10.343 40.201 1.00 93.12 240 GLU A CA 1
ATOM 1975 C C . GLU A 1 240 ? -0.379 11.305 41.313 1.00 93.12 240 GLU A C 1
ATOM 1977 O O . GLU A 1 240 ? -0.576 11.001 42.485 1.00 93.12 240 GLU A O 1
ATOM 1982 N N . LYS A 1 241 ? 0.050 12.526 40.967 1.00 94.62 241 LYS A N 1
ATOM 1983 C CA . LYS A 1 241 ? 0.376 13.575 41.951 1.00 94.62 241 LYS A CA 1
ATOM 1984 C C . LYS A 1 241 ? -0.808 13.928 42.853 1.00 94.62 241 LYS A C 1
ATOM 1986 O O . LYS A 1 241 ? -0.644 14.143 44.048 1.00 94.62 241 LYS A O 1
ATOM 1991 N N . LEU A 1 242 ? -2.025 13.988 42.304 1.00 93.25 242 LEU A N 1
ATOM 1992 C CA . LEU A 1 242 ? -3.221 14.242 43.111 1.00 93.25 242 LEU A CA 1
ATOM 1993 C C . LEU A 1 242 ? -3.552 13.078 44.048 1.00 93.25 242 LEU A C 1
ATOM 1995 O O . LEU A 1 242 ? -4.054 13.339 45.135 1.00 93.25 242 LEU A O 1
ATOM 1999 N N . LYS A 1 243 ? -3.269 11.826 43.666 1.00 93.38 243 LYS A N 1
ATOM 2000 C CA . LYS A 1 243 ? -3.454 10.658 44.544 1.00 93.38 243 LYS A CA 1
ATOM 2001 C C . LYS A 1 243 ? -2.517 10.687 45.742 1.00 93.38 243 LYS A C 1
ATOM 2003 O O . LYS A 1 243 ? -2.954 10.326 46.827 1.00 93.38 243 LYS A O 1
ATOM 2008 N N . GLU A 1 244 ? -1.274 11.119 45.536 1.00 93.00 244 GLU A N 1
ATOM 2009 C CA . GLU A 1 244 ? -0.273 11.251 46.601 1.00 93.00 244 GLU A CA 1
ATOM 2010 C C . GLU A 1 244 ? -0.665 12.327 47.621 1.00 93.00 244 GLU A C 1
ATOM 2012 O O . GLU A 1 244 ? -0.521 12.114 48.819 1.00 93.00 244 GLU A O 1
ATOM 2017 N N . ILE A 1 245 ? -1.200 13.464 47.159 1.00 94.06 245 ILE A N 1
ATOM 2018 C CA . ILE A 1 245 ? -1.573 14.581 48.041 1.00 94.06 245 ILE A CA 1
ATOM 2019 C C . ILE A 1 245 ? -2.955 14.360 48.678 1.00 94.06 245 ILE A C 1
ATOM 2021 O O . ILE A 1 245 ? -3.137 14.639 49.856 1.00 94.06 245 ILE A O 1
ATOM 2025 N N . ASN A 1 246 ? -3.958 13.932 47.899 1.00 93.50 246 ASN A N 1
ATOM 2026 C CA . ASN A 1 246 ? -5.355 13.812 48.335 1.00 93.50 246 ASN A CA 1
ATOM 2027 C C . ASN A 1 246 ? -6.104 12.695 47.571 1.00 93.50 246 ASN A C 1
ATOM 2029 O O . ASN A 1 246 ? -6.657 12.950 46.488 1.00 93.50 246 ASN A O 1
ATOM 2033 N N . PRO A 1 247 ? -6.229 11.481 48.135 1.00 92.00 247 PRO A N 1
ATOM 2034 C CA . PRO A 1 247 ? -6.827 10.345 47.433 1.00 92.00 247 PRO A CA 1
ATOM 2035 C C . PRO A 1 247 ? -8.306 10.566 47.069 1.00 92.00 247 PRO A C 1
ATOM 2037 O O . PRO A 1 247 ? -8.720 10.232 45.960 1.00 92.00 247 PRO A O 1
ATOM 2040 N N . GLU A 1 248 ? -9.099 11.202 47.935 1.00 92.19 248 GLU A N 1
ATOM 2041 C CA . GLU A 1 248 ? -10.528 11.468 47.687 1.00 92.19 248 GLU A CA 1
ATOM 2042 C C . GLU A 1 248 ? -10.764 12.472 46.547 1.00 92.19 248 GLU A C 1
ATOM 2044 O O . GLU A 1 248 ? -11.655 12.325 45.703 1.00 92.19 248 GLU A O 1
ATOM 2049 N N . LYS A 1 249 ? -9.917 13.502 46.455 1.00 92.00 249 LYS A N 1
ATOM 2050 C CA . LYS A 1 249 ? -9.975 14.457 45.340 1.00 92.00 249 LYS A CA 1
ATOM 2051 C C . LYS A 1 249 ? -9.549 13.787 44.033 1.00 92.00 249 LYS A C 1
ATOM 2053 O O . LYS A 1 249 ? -10.122 14.072 42.983 1.00 92.00 249 LYS A O 1
ATOM 2058 N N . ALA A 1 250 ? -8.595 12.860 44.076 1.00 91.62 250 ALA A N 1
ATOM 2059 C CA . ALA A 1 250 ? -8.194 12.112 42.893 1.00 91.62 250 ALA A CA 1
ATOM 2060 C C . ALA A 1 250 ? -9.308 11.185 42.377 1.00 91.62 250 ALA A C 1
ATOM 2062 O O . ALA A 1 250 ? -9.578 11.178 41.175 1.00 91.62 250 ALA A O 1
ATOM 2063 N N . THR A 1 251 ? -10.001 10.451 43.254 1.00 93.25 251 THR A N 1
ATOM 2064 C CA . THR A 1 251 ? -11.103 9.561 42.842 1.00 93.25 251 THR A CA 1
ATOM 2065 C C . THR A 1 251 ? -12.266 10.341 42.231 1.00 93.25 251 THR A C 1
ATOM 2067 O O . THR A 1 251 ? -12.788 9.941 41.188 1.00 93.25 251 THR A O 1
ATOM 2070 N N . THR A 1 252 ? -12.628 11.495 42.801 1.00 94.69 252 THR A N 1
ATOM 2071 C CA . THR A 1 252 ? -13.678 12.362 42.238 1.00 94.69 252 THR A CA 1
ATOM 2072 C C . THR A 1 252 ? -13.286 12.944 40.875 1.00 94.69 252 THR A C 1
ATOM 2074 O O . THR A 1 252 ? -14.115 12.982 39.960 1.00 94.69 252 THR A O 1
ATOM 2077 N N . VAL A 1 253 ? -12.024 13.351 40.682 1.00 93.69 253 VAL A N 1
ATOM 2078 C CA . VAL A 1 253 ? -11.512 13.804 39.375 1.00 93.69 253 VAL A CA 1
ATOM 2079 C C . VAL A 1 253 ? -11.534 12.666 38.352 1.00 93.69 253 VAL A C 1
ATOM 2081 O O . VAL A 1 253 ? -12.042 12.858 37.247 1.00 93.69 253 VAL A O 1
ATOM 2084 N N . GLU A 1 254 ? -11.072 11.468 38.714 1.00 93.44 254 GLU A N 1
ATOM 2085 C CA . GLU A 1 254 ? -11.121 10.300 37.830 1.00 93.44 254 GLU A CA 1
ATOM 2086 C C . GLU A 1 254 ? -12.551 9.934 37.423 1.00 93.44 254 GLU A C 1
ATOM 2088 O O . GLU A 1 254 ? -12.801 9.617 36.259 1.00 93.44 254 GLU A O 1
ATOM 2093 N N . GLN A 1 255 ? -13.504 9.975 38.358 1.00 95.69 255 GLN A N 1
ATOM 2094 C CA . GLN A 1 255 ? -14.917 9.737 38.063 1.00 95.69 255 GLN A CA 1
ATOM 2095 C C . GLN A 1 255 ? -15.455 10.782 37.080 1.00 95.69 255 GLN A C 1
ATOM 2097 O O . GLN A 1 255 ? -16.051 10.415 36.065 1.00 95.69 255 GLN A O 1
ATOM 2102 N N . LYS A 1 256 ? -15.181 12.075 37.310 1.00 95.62 256 LYS A N 1
ATOM 2103 C CA . LYS A 1 256 ? -15.562 13.155 36.383 1.00 95.62 256 LYS A CA 1
ATOM 2104 C C . LYS A 1 256 ? -14.968 12.941 34.988 1.00 95.62 256 LYS A C 1
ATOM 2106 O O . LYS A 1 256 ? -15.666 13.127 33.992 1.00 95.62 256 LYS A O 1
ATOM 2111 N N . GLU A 1 257 ? -13.706 12.526 34.883 1.00 93.38 257 GLU A N 1
ATOM 2112 C CA . GLU A 1 257 ? -13.083 12.223 33.590 1.00 93.38 257 GLU A CA 1
ATOM 2113 C C . GLU A 1 257 ? -13.696 10.993 32.908 1.00 93.38 257 GLU A C 1
ATOM 2115 O O . GLU A 1 257 ? -13.929 11.020 31.695 1.00 93.38 257 GLU A O 1
ATOM 2120 N N . LYS A 1 258 ? -14.013 9.934 33.666 1.00 94.56 258 LYS A N 1
ATOM 2121 C CA . LYS A 1 258 ? -14.701 8.737 33.154 1.00 94.56 258 LYS A CA 1
ATOM 2122 C C . LYS A 1 258 ? -16.065 9.097 32.560 1.00 94.56 258 LYS A C 1
ATOM 2124 O O . LYS A 1 258 ? -16.352 8.678 31.437 1.00 94.56 258 LYS A O 1
ATOM 2129 N N . TRP A 1 259 ? -16.852 9.928 33.244 1.00 95.56 259 TRP A N 1
ATOM 2130 C CA . TRP A 1 259 ? -18.148 10.407 32.748 1.00 95.56 259 TRP A CA 1
ATOM 2131 C C . TRP A 1 259 ? -18.012 11.294 31.509 1.00 95.56 259 TRP A C 1
ATOM 2133 O O . TRP A 1 259 ? -18.675 11.042 30.504 1.00 95.56 259 TRP A O 1
ATOM 2143 N N . LYS A 1 260 ? -17.081 12.259 31.510 1.00 93.69 260 LYS A N 1
ATOM 2144 C CA . LYS A 1 260 ? -16.783 13.082 30.320 1.00 93.69 260 LYS A CA 1
ATOM 2145 C C . LYS A 1 260 ? -16.388 12.222 29.117 1.00 93.69 260 LYS A C 1
ATOM 2147 O O . LYS A 1 260 ? -16.826 12.471 27.996 1.00 93.69 260 LYS A O 1
ATOM 2152 N N . LYS A 1 261 ? -15.577 11.182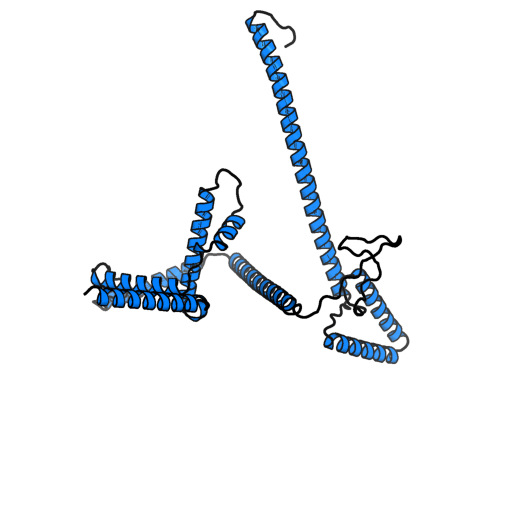 29.336 1.00 93.50 261 LYS A N 1
ATOM 2153 C CA . LYS A 1 261 ? -15.176 10.227 28.294 1.00 93.50 261 LYS A CA 1
ATOM 2154 C C . LYS A 1 261 ? -16.359 9.404 27.780 1.00 93.50 261 LYS A C 1
ATOM 2156 O O . LYS A 1 261 ? -16.398 9.120 26.585 1.00 93.50 261 LYS A O 1
ATOM 2161 N N . ALA A 1 262 ? -17.282 8.998 28.651 1.00 95.25 262 ALA A N 1
ATOM 2162 C CA . ALA A 1 262 ? -18.487 8.268 28.264 1.00 95.25 262 ALA A CA 1
ATOM 2163 C C . ALA A 1 262 ? -19.420 9.135 27.404 1.00 95.25 262 ALA A C 1
ATOM 2165 O O . ALA A 1 262 ? -19.836 8.683 26.340 1.00 95.25 262 ALA A O 1
ATOM 2166 N N . LEU A 1 263 ? -19.637 10.393 27.797 1.00 95.50 263 LEU A N 1
ATOM 2167 C CA . LEU A 1 263 ? -20.459 11.361 27.063 1.00 95.50 263 LEU A CA 1
ATOM 2168 C C . LEU A 1 263 ? -19.877 11.659 25.672 1.00 95.50 263 LEU A C 1
ATOM 2170 O O . LEU A 1 263 ? -20.539 11.508 24.654 1.00 95.50 263 LEU A O 1
ATOM 2174 N N . LEU A 1 264 ? -18.583 11.957 25.583 1.00 92.81 264 LEU A N 1
ATOM 2175 C CA . LEU A 1 264 ? -17.935 12.165 24.283 1.00 92.81 264 LEU A CA 1
ATOM 2176 C C . LEU A 1 264 ? -17.978 10.909 23.388 1.00 92.81 264 LEU A C 1
ATOM 2178 O O . LEU A 1 264 ? -18.010 11.008 22.162 1.00 92.81 264 LEU A O 1
ATOM 2182 N N . LYS A 1 265 ? -17.960 9.706 23.975 1.00 92.38 265 LYS A N 1
ATOM 2183 C CA . LYS A 1 265 ? -18.125 8.461 23.213 1.00 92.38 265 LYS A CA 1
ATOM 2184 C C . LYS A 1 265 ? -19.560 8.270 22.721 1.00 92.38 265 LYS A C 1
ATOM 2186 O O . LYS A 1 265 ? -19.707 7.766 21.610 1.00 92.38 265 LYS A O 1
ATOM 2191 N N . SER A 1 266 ? -20.580 8.654 23.496 1.00 95.06 266 SER A N 1
ATOM 2192 C CA . SER A 1 266 ? -21.979 8.615 23.041 1.00 95.06 266 SER A CA 1
ATOM 2193 C C . SER A 1 266 ? -22.237 9.639 21.934 1.00 95.06 266 SER A C 1
ATOM 2195 O O . SER A 1 266 ? -22.934 9.328 20.976 1.00 95.06 266 SER A O 1
ATOM 2197 N N . GLU A 1 267 ? -21.546 10.782 21.964 1.00 92.56 267 GLU A N 1
ATOM 2198 C CA . GLU A 1 267 ? -21.466 11.751 20.855 1.00 92.56 267 GLU A CA 1
ATOM 2199 C C . GLU A 1 267 ? -20.653 11.246 19.642 1.00 92.56 267 GLU A C 1
ATOM 2201 O O . GLU A 1 267 ? -20.398 11.985 18.689 1.00 92.56 267 GLU A O 1
ATOM 2206 N N . ASN A 1 268 ? -20.214 9.981 19.655 1.00 90.31 268 ASN A N 1
ATOM 2207 C CA . ASN A 1 268 ? -19.438 9.338 18.593 1.00 90.31 268 ASN A CA 1
ATOM 2208 C C . ASN A 1 268 ? -18.054 9.985 18.338 1.00 90.31 268 ASN A C 1
ATOM 2210 O O . ASN A 1 268 ? -17.446 9.838 17.269 1.00 90.31 268 ASN A O 1
ATOM 2214 N N . VAL A 1 269 ? -17.497 10.681 19.334 1.00 90.62 269 VAL A N 1
ATOM 2215 C CA . VAL A 1 269 ? -16.161 11.279 19.259 1.00 90.62 269 VAL A CA 1
ATOM 2216 C C . VAL A 1 269 ? -15.091 10.237 19.604 1.00 90.62 269 VAL A C 1
ATOM 2218 O O . VAL A 1 269 ? -15.031 9.669 20.694 1.00 90.62 269 VAL A O 1
ATOM 2221 N N . LYS A 1 270 ? -14.166 9.995 18.666 1.00 90.81 270 LYS A N 1
ATOM 2222 C CA . LYS A 1 270 ? -13.070 9.020 18.831 1.00 90.81 270 LYS A CA 1
ATOM 2223 C C . LYS A 1 270 ? -11.940 9.572 19.707 1.00 90.81 270 LYS A C 1
ATOM 2225 O O . LYS A 1 270 ? -11.064 10.283 19.213 1.00 90.81 270 LYS A O 1
ATOM 2230 N N . ILE A 1 271 ? -11.915 9.175 20.975 1.00 92.88 271 ILE A N 1
ATOM 2231 C CA . ILE A 1 271 ? -10.892 9.563 21.962 1.00 92.88 271 ILE A CA 1
ATOM 2232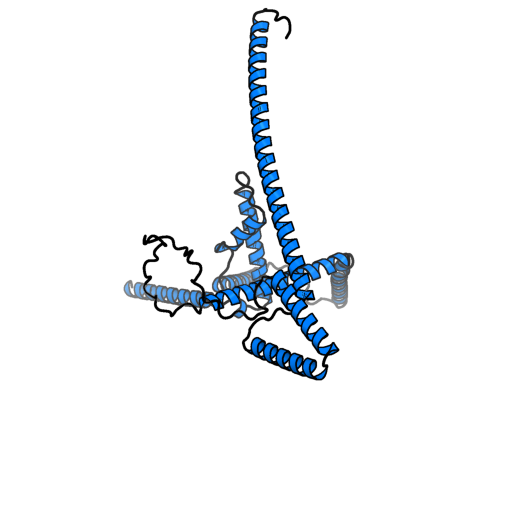 C C . ILE A 1 271 ? -9.665 8.642 21.875 1.00 92.88 271 ILE A C 1
ATOM 2234 O O . ILE A 1 271 ? -9.796 7.418 21.900 1.00 92.88 271 ILE A O 1
ATOM 2238 N N . LYS A 1 272 ? -8.461 9.225 21.783 1.00 93.25 272 LYS A N 1
ATOM 2239 C CA . LYS A 1 272 ? -7.168 8.516 21.755 1.00 93.25 272 LYS A CA 1
ATOM 2240 C C . LYS A 1 272 ? -6.264 8.947 22.912 1.00 93.25 272 LYS A C 1
ATOM 2242 O O . LYS A 1 272 ? -5.320 9.705 22.714 1.00 93.25 272 LYS A O 1
ATOM 2247 N N . ASP A 1 273 ? -6.545 8.439 24.098 1.00 92.25 273 ASP A N 1
ATOM 2248 C CA . ASP A 1 273 ? -5.874 8.782 25.357 1.00 92.25 273 ASP A CA 1
ATOM 2249 C C . ASP A 1 273 ? -4.872 7.718 25.848 1.00 92.25 273 ASP A C 1
ATOM 2251 O O . ASP A 1 273 ? -4.024 8.002 26.684 1.00 92.25 273 ASP A O 1
ATOM 2255 N N . ASN A 1 274 ? -4.899 6.500 25.302 1.00 94.12 274 ASN A N 1
ATOM 2256 C CA . ASN A 1 274 ? -4.017 5.412 25.746 1.00 94.12 274 ASN A CA 1
ATOM 2257 C C . ASN A 1 274 ? -2.543 5.602 25.297 1.00 94.12 274 ASN A C 1
ATOM 2259 O O . ASN A 1 274 ? -2.260 5.463 24.097 1.00 94.12 274 ASN A O 1
ATOM 2263 N N . PRO A 1 275 ? -1.565 5.798 26.211 1.00 93.94 275 PRO A N 1
ATOM 2264 C CA . PRO A 1 275 ? -0.179 6.120 25.846 1.00 93.94 275 PRO A CA 1
ATOM 2265 C C . PRO A 1 275 ? 0.529 4.984 25.098 1.00 93.94 275 PRO A C 1
ATOM 2267 O O . PRO A 1 275 ? 1.241 5.226 24.123 1.00 93.94 275 PRO A O 1
ATOM 2270 N N . GLU A 1 276 ? 0.286 3.723 25.462 1.00 95.31 276 GLU A N 1
ATOM 2271 C CA . GLU A 1 276 ? 0.882 2.576 24.766 1.00 95.31 276 GLU A CA 1
ATOM 2272 C C . GLU A 1 276 ? 0.441 2.477 23.301 1.00 95.31 276 GLU A C 1
ATOM 2274 O O . GLU A 1 276 ? 1.246 2.201 22.404 1.00 95.31 276 GLU A O 1
ATOM 2279 N N . LEU A 1 277 ? -0.846 2.721 23.033 1.00 95.19 277 LEU A N 1
ATOM 2280 C CA . LEU A 1 277 ? -1.394 2.702 21.677 1.00 95.19 277 LEU A CA 1
ATOM 2281 C C . LEU A 1 277 ? -0.874 3.886 20.857 1.00 95.19 277 LEU A C 1
ATOM 2283 O O . LEU A 1 277 ? -0.606 3.739 19.659 1.00 95.19 277 LEU A O 1
ATOM 2287 N N . LEU A 1 278 ? -0.679 5.044 21.494 1.00 95.81 278 LEU A N 1
ATOM 2288 C CA . LEU A 1 278 ? -0.060 6.216 20.877 1.00 95.81 278 LEU A CA 1
ATOM 2289 C C . LEU A 1 278 ? 1.416 5.945 20.525 1.00 95.81 278 LEU A C 1
ATOM 2291 O O . LEU A 1 278 ? 1.814 6.197 19.383 1.00 95.81 278 LEU A O 1
ATOM 2295 N N . LYS A 1 279 ? 2.193 5.311 21.419 1.00 96.38 279 LYS A N 1
ATOM 2296 C CA . LYS A 1 279 ? 3.573 4.847 21.154 1.00 96.38 279 LYS A CA 1
ATOM 2297 C C . LYS A 1 279 ? 3.621 3.844 19.990 1.00 96.38 279 LYS A C 1
ATOM 2299 O O . LYS A 1 279 ? 4.422 3.995 19.065 1.00 96.38 279 LYS A O 1
ATOM 2304 N N . LYS A 1 280 ? 2.720 2.852 19.959 1.00 96.88 280 LYS A N 1
ATOM 2305 C CA . LYS A 1 280 ? 2.596 1.890 18.838 1.00 96.88 280 LYS A CA 1
ATOM 2306 C C . LYS A 1 280 ? 2.248 2.590 17.516 1.00 96.88 280 LYS A C 1
ATOM 2308 O O . LYS A 1 280 ? 2.798 2.248 16.465 1.00 96.88 280 LYS A O 1
ATOM 2313 N N . SER A 1 281 ? 1.373 3.594 17.562 1.00 95.75 281 SER A N 1
ATOM 2314 C CA . SER A 1 281 ? 0.980 4.388 16.391 1.00 95.75 281 SER A CA 1
ATOM 2315 C C . SER A 1 281 ? 2.144 5.212 15.836 1.00 95.75 281 SER A C 1
ATOM 2317 O O . SER A 1 281 ? 2.336 5.236 14.617 1.00 95.75 281 SER A O 1
ATOM 2319 N N . LEU A 1 282 ? 2.967 5.809 16.706 1.00 96.50 282 LEU A N 1
ATOM 2320 C CA . LEU A 1 282 ? 4.202 6.499 16.317 1.00 96.50 282 LEU A CA 1
ATOM 2321 C C . LEU A 1 282 ? 5.182 5.552 15.621 1.00 96.50 282 LEU A C 1
ATOM 2323 O O . LEU A 1 282 ? 5.573 5.812 14.482 1.00 96.50 282 LEU A O 1
ATOM 2327 N N . LYS A 1 283 ? 5.469 4.391 16.224 1.00 97.19 283 LYS A N 1
ATOM 2328 C CA . LYS A 1 283 ? 6.327 3.359 15.611 1.00 97.19 283 LYS A CA 1
ATOM 2329 C C . LYS A 1 283 ? 5.815 2.936 14.228 1.00 97.19 283 LYS A C 1
ATOM 2331 O O . LYS A 1 283 ? 6.597 2.718 13.300 1.00 97.19 283 LYS A O 1
ATOM 2336 N N . ARG A 1 284 ? 4.493 2.829 14.043 1.00 97.44 284 ARG A N 1
ATOM 2337 C CA . ARG A 1 284 ? 3.892 2.516 12.734 1.00 97.44 284 ARG A CA 1
ATOM 2338 C C . ARG A 1 284 ? 4.101 3.647 11.724 1.00 97.44 284 ARG A C 1
ATOM 2340 O O . ARG A 1 284 ? 4.440 3.356 10.576 1.00 97.44 284 ARG A O 1
ATOM 2347 N N . GLN A 1 285 ? 3.926 4.907 12.126 1.00 96.31 285 GLN A N 1
ATOM 2348 C CA . GLN A 1 285 ? 4.193 6.058 11.257 1.00 96.31 285 GLN A CA 1
ATOM 2349 C C . GLN A 1 285 ? 5.661 6.119 10.833 1.00 96.31 285 GLN A C 1
ATOM 2351 O O . GLN A 1 285 ? 5.942 6.319 9.653 1.00 96.31 285 GLN A O 1
ATOM 2356 N N . GLU A 1 286 ? 6.589 5.881 11.754 1.00 97.12 286 GLU A N 1
ATOM 2357 C CA . GLU A 1 286 ? 8.022 5.831 11.460 1.00 97.12 286 GLU A CA 1
ATOM 2358 C C . GLU A 1 286 ? 8.362 4.709 10.482 1.00 97.12 286 GLU A C 1
ATOM 2360 O O . GLU A 1 286 ? 9.037 4.953 9.485 1.00 97.12 286 GLU A O 1
ATOM 2365 N N . LYS A 1 287 ? 7.828 3.495 10.683 1.00 98.06 287 LYS A N 1
ATOM 2366 C CA . LYS A 1 287 ? 7.999 2.385 9.728 1.00 98.06 287 LYS A CA 1
ATOM 2367 C C . LYS A 1 287 ? 7.484 2.742 8.333 1.00 98.06 287 LYS A C 1
ATOM 2369 O O . LYS A 1 287 ? 8.128 2.409 7.341 1.00 98.06 287 LYS A O 1
ATOM 2374 N N . ILE A 1 288 ? 6.340 3.420 8.237 1.00 97.38 288 ILE A N 1
ATOM 2375 C CA . ILE A 1 288 ? 5.793 3.878 6.951 1.00 97.38 288 ILE A CA 1
ATOM 2376 C C . ILE A 1 288 ? 6.717 4.918 6.312 1.00 97.38 288 ILE A C 1
ATOM 2378 O O . ILE A 1 288 ? 7.016 4.802 5.125 1.00 97.38 288 ILE A O 1
ATOM 2382 N N . LYS A 1 289 ? 7.203 5.898 7.081 1.00 97.56 289 LYS A N 1
ATOM 2383 C CA . LYS A 1 289 ? 8.150 6.910 6.590 1.00 97.56 289 LYS A CA 1
ATOM 2384 C C . LYS A 1 289 ? 9.450 6.272 6.098 1.00 97.56 289 LYS A C 1
ATOM 2386 O O . LYS A 1 289 ? 9.862 6.570 4.986 1.00 97.56 289 LYS A O 1
ATOM 2391 N N . LYS A 1 290 ? 10.027 5.329 6.852 1.00 98.25 290 LYS A N 1
ATOM 2392 C CA . LYS A 1 290 ? 11.225 4.570 6.449 1.00 98.25 290 LYS A CA 1
ATOM 2393 C C . LYS A 1 290 ? 11.008 3.815 5.135 1.00 98.25 290 LYS A C 1
ATOM 2395 O O . LYS A 1 290 ? 11.843 3.895 4.243 1.00 98.25 290 LYS A O 1
ATOM 2400 N N . LYS A 1 291 ? 9.864 3.137 4.977 1.00 98.12 291 LYS A N 1
ATOM 2401 C CA . LYS A 1 291 ? 9.511 2.460 3.715 1.00 98.12 291 LYS A CA 1
ATOM 2402 C C . LYS A 1 291 ? 9.413 3.437 2.546 1.00 98.12 291 LYS A C 1
ATOM 2404 O O . LYS A 1 291 ? 9.970 3.163 1.493 1.00 98.12 291 LYS A O 1
ATOM 2409 N N . LYS A 1 292 ? 8.729 4.569 2.734 1.00 98.44 292 LYS A N 1
ATOM 2410 C CA . LYS A 1 292 ? 8.611 5.608 1.700 1.00 98.44 292 LYS A CA 1
ATOM 2411 C C . LYS A 1 292 ? 9.975 6.188 1.324 1.00 98.44 292 LYS A C 1
ATOM 2413 O O . LYS A 1 292 ? 10.257 6.317 0.141 1.00 98.44 292 LYS A O 1
ATOM 2418 N N . ALA A 1 293 ? 10.818 6.471 2.315 1.00 98.44 293 ALA A N 1
ATOM 2419 C CA . ALA A 1 293 ? 12.172 6.966 2.098 1.00 98.44 293 ALA A CA 1
ATOM 2420 C C . ALA A 1 293 ? 13.018 5.963 1.303 1.00 98.44 293 ALA A C 1
ATOM 2422 O O . ALA A 1 293 ? 13.666 6.361 0.345 1.00 98.44 293 ALA A O 1
ATOM 2423 N N . LYS A 1 294 ? 12.958 4.666 1.640 1.00 98.44 294 LYS A N 1
ATOM 2424 C CA . LYS A 1 294 ? 13.650 3.616 0.880 1.00 98.44 294 LYS A CA 1
ATOM 2425 C C . LYS A 1 294 ? 13.183 3.570 -0.577 1.00 98.44 294 LYS A C 1
ATOM 2427 O O . LYS A 1 294 ? 14.001 3.692 -1.469 1.00 98.44 294 LYS A O 1
ATOM 2432 N N . VAL A 1 295 ? 11.872 3.504 -0.810 1.00 98.31 295 VAL A N 1
ATOM 2433 C CA . VAL A 1 295 ? 11.309 3.477 -2.175 1.00 98.31 295 VAL A CA 1
ATOM 2434 C C . VAL A 1 295 ? 11.727 4.703 -2.990 1.00 98.31 295 VAL A C 1
ATOM 2436 O O . VAL A 1 295 ? 11.960 4.596 -4.190 1.00 98.31 295 VAL A O 1
ATOM 2439 N N . TRP A 1 296 ? 11.815 5.874 -2.356 1.00 98.19 296 TRP A N 1
ATOM 2440 C CA . TRP A 1 296 ? 12.279 7.081 -3.031 1.00 98.19 296 TRP A CA 1
ATOM 2441 C C . TRP A 1 296 ? 13.768 7.013 -3.377 1.00 98.19 296 TRP A C 1
ATOM 2443 O O . TRP A 1 296 ? 14.127 7.326 -4.507 1.00 98.19 296 TRP A O 1
ATOM 2453 N N . LYS A 1 297 ? 14.611 6.549 -2.446 1.00 98.50 297 LYS A N 1
ATOM 2454 C CA . LYS A 1 297 ? 16.042 6.317 -2.692 1.00 98.50 297 LYS A CA 1
ATOM 2455 C C . LYS A 1 297 ? 16.257 5.337 -3.846 1.00 98.50 297 LYS A C 1
ATOM 2457 O O . LYS A 1 297 ? 16.915 5.704 -4.810 1.00 98.50 297 LYS A O 1
ATOM 2462 N N . ASP A 1 298 ? 15.593 4.180 -3.808 1.00 98.06 298 ASP A N 1
ATOM 2463 C CA . ASP A 1 298 ? 15.667 3.161 -4.864 1.00 98.06 298 ASP A CA 1
ATOM 2464 C C . ASP A 1 298 ? 15.264 3.750 -6.236 1.00 98.06 298 ASP A C 1
ATOM 2466 O O . ASP A 1 298 ? 15.845 3.429 -7.271 1.00 98.06 298 ASP A O 1
ATOM 2470 N N . ARG A 1 299 ? 14.272 4.656 -6.270 1.00 98.00 299 ARG A N 1
ATOM 2471 C CA . ARG A 1 299 ? 13.834 5.326 -7.506 1.00 98.00 299 ARG A CA 1
ATOM 2472 C C . ARG A 1 299 ? 14.871 6.313 -8.043 1.00 98.00 299 ARG A C 1
ATOM 2474 O O . ARG A 1 299 ? 15.041 6.395 -9.262 1.00 98.00 299 ARG A O 1
ATOM 2481 N N . VAL A 1 300 ? 15.504 7.083 -7.161 1.00 98.44 300 VAL A N 1
ATOM 2482 C CA . VAL A 1 300 ? 16.558 8.039 -7.527 1.00 98.44 300 VAL A CA 1
ATOM 2483 C C . VAL A 1 300 ? 17.763 7.281 -8.076 1.00 98.44 300 VAL A C 1
ATOM 2485 O O . VAL A 1 300 ? 18.144 7.523 -9.219 1.00 98.44 300 VAL A O 1
ATOM 2488 N N . GLU A 1 301 ? 18.244 6.274 -7.348 1.00 98.38 301 GLU A N 1
ATOM 2489 C CA . GLU A 1 301 ? 19.361 5.415 -7.757 1.00 98.38 301 GLU A CA 1
ATOM 2490 C C . GLU A 1 301 ? 19.081 4.724 -9.101 1.00 98.38 301 GLU A C 1
ATOM 2492 O O . GLU A 1 301 ? 19.891 4.766 -10.027 1.00 98.38 301 GLU A O 1
ATOM 2497 N N . HIS A 1 302 ? 17.883 4.161 -9.283 1.00 98.06 302 HIS A N 1
ATOM 2498 C CA . HIS A 1 302 ? 17.495 3.561 -10.561 1.00 98.06 302 HIS A CA 1
ATOM 2499 C C . HIS A 1 302 ? 17.479 4.577 -11.720 1.00 98.06 302 HIS A C 1
ATOM 2501 O O . HIS A 1 302 ? 17.776 4.254 -12.871 1.00 98.06 302 HIS A O 1
ATOM 2507 N N . THR A 1 303 ? 17.121 5.828 -11.437 1.00 98.38 303 THR A N 1
ATOM 2508 C CA . THR A 1 303 ? 17.119 6.889 -12.448 1.00 98.38 303 THR A CA 1
ATOM 2509 C C . THR A 1 303 ? 18.542 7.311 -12.807 1.00 98.38 303 THR A C 1
ATOM 2511 O O . THR A 1 303 ? 18.843 7.491 -13.987 1.00 98.38 303 THR A O 1
ATOM 2514 N N . GLU A 1 304 ? 19.417 7.449 -11.814 1.00 98.31 304 GLU A N 1
ATOM 2515 C CA . GLU A 1 304 ? 20.828 7.803 -11.988 1.00 98.31 304 GLU A CA 1
ATOM 2516 C C . GLU A 1 304 ? 21.589 6.720 -12.748 1.00 98.31 304 GLU A C 1
ATOM 2518 O O . GLU A 1 304 ? 22.186 7.017 -13.782 1.00 98.31 304 GLU A O 1
ATOM 2523 N N . THR A 1 305 ? 21.457 5.459 -12.341 1.00 98.12 305 THR A N 1
ATOM 2524 C CA . THR A 1 305 ? 22.039 4.307 -13.050 1.00 98.12 305 THR A CA 1
ATOM 2525 C C . THR A 1 305 ? 21.565 4.237 -14.503 1.00 98.12 305 THR A C 1
ATOM 2527 O O . THR A 1 305 ? 22.367 4.044 -15.415 1.00 98.12 305 THR A O 1
ATOM 2530 N N . ARG A 1 306 ? 20.275 4.489 -14.779 1.00 98.19 306 ARG A N 1
ATOM 2531 C CA . ARG A 1 306 ? 19.757 4.537 -16.158 1.00 98.19 306 ARG A CA 1
ATOM 2532 C C . ARG A 1 306 ? 20.336 5.700 -16.967 1.00 98.19 306 ARG A C 1
ATOM 2534 O O . ARG A 1 306 ? 20.557 5.545 -18.170 1.00 98.19 306 ARG A O 1
ATOM 2541 N N . LYS A 1 307 ? 20.554 6.866 -16.348 1.00 98.25 307 LYS A N 1
ATOM 2542 C CA . LYS A 1 307 ? 21.210 8.015 -16.995 1.00 98.25 307 LYS A CA 1
ATOM 2543 C C . LYS A 1 307 ? 22.674 7.694 -17.307 1.00 98.25 307 LYS A C 1
ATOM 2545 O O . LYS A 1 307 ? 23.087 7.873 -18.452 1.00 98.25 307 LYS A O 1
ATOM 2550 N N . GLN A 1 308 ? 23.411 7.159 -16.335 1.00 98.25 308 GLN A N 1
ATOM 2551 C CA . GLN A 1 308 ? 24.812 6.753 -16.479 1.00 98.25 308 GLN A CA 1
ATOM 2552 C C . GLN A 1 308 ? 24.975 5.690 -17.568 1.00 98.25 308 GLN A C 1
ATOM 2554 O O . GLN A 1 308 ? 25.718 5.912 -18.517 1.00 98.25 308 GLN A O 1
ATOM 2559 N N . ALA A 1 309 ? 24.180 4.616 -17.543 1.00 98.25 309 ALA A N 1
ATOM 2560 C CA . ALA A 1 309 ? 24.236 3.559 -18.553 1.00 98.25 309 ALA A CA 1
ATOM 2561 C C . ALA A 1 309 ? 23.995 4.082 -19.983 1.00 98.25 309 ALA A C 1
ATOM 2563 O O . ALA A 1 309 ? 24.645 3.651 -20.939 1.00 98.25 309 ALA A O 1
ATOM 2564 N N . LYS A 1 310 ? 23.076 5.045 -20.159 1.00 98.25 310 LYS A N 1
ATOM 2565 C CA . LYS A 1 310 ? 22.868 5.702 -21.461 1.00 98.25 310 LYS A CA 1
ATOM 2566 C C . LYS A 1 310 ? 24.080 6.532 -21.880 1.00 98.25 310 LYS A C 1
ATOM 2568 O O . LYS A 1 310 ? 24.465 6.485 -23.050 1.00 98.25 310 LYS A O 1
ATOM 2573 N N . GLN A 1 311 ? 24.669 7.275 -20.947 1.00 98.44 311 GLN A N 1
ATOM 2574 C CA . GLN A 1 311 ? 25.842 8.099 -21.215 1.00 98.44 311 GLN A CA 1
ATOM 2575 C C . GLN A 1 311 ? 27.072 7.245 -21.544 1.00 98.44 311 GLN A C 1
ATOM 2577 O O . GLN A 1 311 ? 27.766 7.534 -22.516 1.00 98.44 311 GLN A O 1
ATOM 2582 N N . GLU A 1 312 ? 27.289 6.144 -20.826 1.00 98.38 312 GLU A N 1
ATOM 2583 C CA . GLU A 1 312 ? 28.336 5.163 -21.119 1.00 98.38 312 GLU A CA 1
ATOM 2584 C C . GLU A 1 312 ? 28.137 4.493 -22.477 1.00 98.38 312 GLU A C 1
ATOM 2586 O O . GLU A 1 312 ? 29.082 4.326 -23.245 1.00 98.38 312 GLU A O 1
ATOM 2591 N N . LYS A 1 313 ? 26.898 4.130 -22.828 1.00 98.44 313 LYS A N 1
ATOM 2592 C CA . LYS A 1 313 ? 26.610 3.589 -24.162 1.00 98.44 313 LYS A CA 1
ATOM 2593 C C . LYS A 1 313 ? 26.955 4.608 -25.250 1.00 98.44 313 LYS A C 1
ATOM 2595 O O . LYS A 1 313 ? 27.530 4.246 -26.276 1.00 98.44 313 LYS A O 1
ATOM 2600 N N . ARG A 1 314 ? 26.638 5.888 -25.030 1.00 98.31 314 ARG A N 1
ATOM 2601 C CA . ARG A 1 314 ? 26.995 6.971 -25.955 1.00 98.31 314 ARG A CA 1
ATOM 2602 C C . ARG A 1 314 ? 28.511 7.143 -26.057 1.00 98.31 314 ARG A C 1
ATOM 2604 O O . ARG A 1 314 ? 29.012 7.223 -27.176 1.00 98.31 314 ARG A O 1
ATOM 2611 N N . SER A 1 315 ? 29.238 7.169 -24.939 1.00 98.44 315 SER A N 1
ATOM 2612 C CA . SER A 1 315 ? 30.698 7.324 -24.945 1.00 98.44 315 SER A CA 1
ATOM 2613 C C . SER A 1 315 ? 31.386 6.148 -25.643 1.00 98.44 315 SER A C 1
ATOM 2615 O O . SER A 1 315 ? 32.202 6.381 -26.535 1.00 98.44 315 SER A O 1
ATOM 2617 N N . LYS A 1 316 ? 30.974 4.905 -25.355 1.00 98.38 316 LYS A N 1
ATOM 2618 C CA . LYS A 1 316 ? 31.459 3.690 -26.034 1.00 98.38 316 LYS A CA 1
ATOM 2619 C C . LYS A 1 316 ? 31.197 3.737 -27.541 1.00 98.38 316 LYS A C 1
ATOM 2621 O O . LYS A 1 316 ? 32.104 3.478 -28.327 1.00 98.38 316 LYS A O 1
ATOM 2626 N N . ASN A 1 317 ? 30.000 4.146 -27.967 1.00 98.38 317 ASN A N 1
ATOM 2627 C CA . ASN A 1 317 ? 29.678 4.286 -29.391 1.00 98.38 317 ASN A CA 1
ATOM 2628 C C . ASN A 1 317 ? 30.516 5.374 -30.084 1.00 98.38 317 ASN A C 1
ATOM 2630 O O . ASN A 1 317 ? 30.945 5.186 -31.221 1.00 98.38 317 ASN A O 1
ATOM 2634 N N . ILE A 1 318 ? 30.766 6.506 -29.419 1.00 97.94 318 ILE A N 1
ATOM 2635 C CA . ILE A 1 318 ? 31.625 7.575 -29.951 1.00 97.94 318 ILE A CA 1
ATOM 2636 C C . ILE A 1 318 ? 33.076 7.095 -30.061 1.00 97.94 318 ILE A C 1
ATOM 2638 O O . ILE A 1 318 ? 33.705 7.316 -31.093 1.00 97.94 318 ILE A O 1
ATOM 2642 N N . GLN A 1 319 ? 33.600 6.420 -29.035 1.00 98.00 319 GLN A N 1
ATOM 2643 C CA . GLN A 1 319 ? 34.946 5.842 -29.059 1.00 98.00 319 GLN A CA 1
ATOM 2644 C C . GLN A 1 319 ? 35.089 4.807 -30.175 1.00 98.00 319 GLN A C 1
ATOM 2646 O O . GLN A 1 319 ? 36.057 4.870 -30.927 1.00 98.00 319 GLN A O 1
ATOM 2651 N N . LYS A 1 320 ? 34.099 3.921 -30.344 1.00 98.12 320 LYS A N 1
ATOM 2652 C CA . LYS A 1 320 ? 34.069 2.957 -31.448 1.00 98.12 320 LYS A CA 1
ATOM 2653 C C . LYS A 1 320 ? 34.119 3.666 -32.803 1.00 98.12 320 LYS A C 1
ATOM 2655 O O . LYS A 1 320 ? 35.010 3.386 -33.587 1.00 98.12 320 LYS A O 1
ATOM 2660 N N . ARG A 1 321 ? 33.277 4.683 -33.031 1.00 97.50 321 ARG A N 1
ATOM 2661 C CA . ARG A 1 321 ? 33.317 5.484 -34.273 1.00 97.50 321 ARG A CA 1
ATOM 2662 C C . ARG A 1 321 ? 34.669 6.166 -34.507 1.00 97.50 321 ARG A C 1
ATOM 2664 O O . ARG A 1 321 ? 35.080 6.301 -35.655 1.00 97.50 321 ARG A O 1
ATOM 2671 N N . LYS A 1 322 ? 35.347 6.640 -33.453 1.00 97.25 322 LYS A N 1
ATOM 2672 C CA . LYS A 1 322 ? 36.697 7.221 -33.565 1.00 97.25 322 LYS A CA 1
ATOM 2673 C C . LYS A 1 322 ? 37.725 6.160 -33.973 1.00 97.25 322 LYS A C 1
ATOM 2675 O O . LYS A 1 322 ? 38.501 6.427 -34.887 1.00 97.25 322 LYS A O 1
ATOM 2680 N N . LYS A 1 323 ? 37.686 4.975 -33.350 1.00 96.44 323 LYS A N 1
ATOM 2681 C CA . LYS A 1 323 ? 38.545 3.831 -33.696 1.00 96.44 323 LYS A CA 1
ATOM 2682 C C . LYS A 1 323 ? 38.293 3.350 -35.123 1.00 96.44 323 LYS A C 1
ATOM 2684 O O . LYS A 1 323 ? 39.222 3.352 -35.911 1.00 96.44 323 LYS A O 1
ATOM 2689 N N . ASP A 1 324 ? 37.040 3.115 -35.507 1.00 96.56 324 ASP A N 1
ATOM 2690 C CA . ASP A 1 324 ? 36.678 2.667 -36.859 1.00 96.56 324 ASP A CA 1
ATOM 2691 C C . ASP A 1 324 ? 37.183 3.644 -37.944 1.00 96.56 324 ASP A C 1
ATOM 2693 O O . ASP A 1 324 ? 37.671 3.226 -38.994 1.00 96.56 324 ASP A O 1
ATOM 2697 N N . LYS A 1 325 ? 37.112 4.963 -37.692 1.00 96.00 325 LYS A N 1
ATOM 2698 C CA . LYS A 1 325 ? 37.670 5.987 -38.596 1.00 96.00 325 LYS A CA 1
ATOM 2699 C C . LYS A 1 325 ? 39.194 5.901 -38.705 1.00 96.00 325 LYS A C 1
ATOM 2701 O O . LYS A 1 325 ? 39.726 6.072 -39.801 1.00 96.00 325 LYS A O 1
ATOM 2706 N N . LEU A 1 326 ? 39.884 5.690 -37.586 1.00 93.19 326 LEU A N 1
ATOM 2707 C CA . LEU A 1 326 ? 41.336 5.527 -37.547 1.00 93.19 326 LEU A CA 1
ATOM 2708 C C . LEU A 1 326 ? 41.753 4.233 -38.262 1.00 93.19 326 LEU A C 1
ATOM 2710 O O . LEU A 1 326 ? 42.576 4.285 -39.173 1.00 93.19 326 LEU A O 1
ATOM 2714 N N . ASP A 1 327 ? 41.090 3.119 -37.966 1.00 92.62 327 ASP A N 1
ATOM 2715 C CA . ASP A 1 327 ? 41.318 1.822 -38.602 1.00 92.62 327 ASP A CA 1
ATOM 2716 C C . ASP A 1 327 ? 41.073 1.886 -40.111 1.00 92.62 327 ASP A C 1
ATOM 2718 O O . ASP A 1 327 ? 41.839 1.327 -40.893 1.00 92.62 327 ASP A O 1
ATOM 2722 N N . HIS A 1 328 ? 40.036 2.603 -40.561 1.00 93.31 328 HIS A N 1
ATOM 2723 C CA . HIS A 1 328 ? 39.778 2.790 -41.989 1.00 93.31 328 HIS A CA 1
ATOM 2724 C C . HIS A 1 328 ? 40.888 3.601 -42.677 1.00 93.31 328 HIS A C 1
ATOM 2726 O O . HIS A 1 328 ? 41.302 3.254 -43.786 1.00 93.31 328 HIS A O 1
ATOM 2732 N N . LYS A 1 329 ? 41.415 4.647 -42.020 1.00 90.19 329 LYS A N 1
ATOM 2733 C CA . LYS A 1 329 ? 42.576 5.405 -42.522 1.00 90.19 329 LYS A CA 1
ATOM 2734 C C . LYS A 1 329 ? 43.819 4.516 -42.614 1.00 90.19 329 LYS A C 1
ATOM 2736 O O . LYS A 1 329 ? 44.462 4.507 -43.662 1.00 90.19 329 LYS A O 1
ATOM 2741 N N . ILE A 1 330 ? 44.103 3.732 -41.572 1.00 89.19 330 ILE A N 1
ATOM 2742 C CA . ILE A 1 330 ? 45.232 2.790 -41.537 1.00 89.19 330 ILE A CA 1
ATOM 2743 C C . ILE A 1 330 ? 45.092 1.742 -42.647 1.00 89.19 330 ILE A C 1
ATOM 2745 O O . ILE A 1 330 ? 46.020 1.546 -43.427 1.00 89.19 330 ILE A O 1
ATOM 2749 N N . LYS A 1 331 ? 43.917 1.115 -42.794 1.00 89.38 331 LYS A N 1
ATOM 2750 C CA . LYS A 1 331 ? 43.643 0.136 -43.862 1.00 89.38 331 LYS A CA 1
ATOM 2751 C C . LYS A 1 331 ? 43.832 0.735 -45.257 1.00 89.38 331 LYS A C 1
ATOM 2753 O O . LYS A 1 331 ? 44.427 0.093 -46.120 1.00 89.38 331 LYS A O 1
ATOM 2758 N N . ARG A 1 332 ? 43.365 1.968 -45.489 1.00 90.12 332 ARG A N 1
ATOM 2759 C CA . ARG A 1 332 ? 43.537 2.664 -46.776 1.00 90.12 332 ARG A CA 1
ATOM 2760 C C . ARG A 1 332 ? 45.011 2.972 -47.069 1.00 90.12 332 ARG A C 1
ATOM 2762 O O . ARG A 1 332 ? 45.420 2.833 -48.216 1.00 90.12 332 ARG A O 1
ATOM 2769 N N . ALA A 1 333 ? 45.795 3.369 -46.068 1.00 88.44 333 ALA A N 1
ATOM 2770 C CA . ALA A 1 333 ? 47.232 3.605 -46.218 1.00 88.44 333 ALA A CA 1
ATOM 2771 C C . ALA A 1 333 ? 48.007 2.307 -46.502 1.00 88.44 333 ALA A C 1
ATOM 2773 O O . ALA A 1 333 ? 48.787 2.277 -47.453 1.00 88.44 333 ALA A O 1
ATOM 2774 N N . LYS A 1 334 ? 47.701 1.221 -45.771 1.00 86.69 334 LYS A N 1
ATOM 2775 C CA . LYS A 1 334 ? 48.259 -0.121 -46.017 1.00 86.69 334 LYS A CA 1
ATOM 2776 C C . LYS A 1 334 ? 47.955 -0.610 -47.438 1.00 86.69 334 LYS A C 1
ATOM 2778 O O . LYS A 1 334 ? 48.866 -1.043 -48.131 1.00 86.69 334 LYS A O 1
ATOM 2783 N N . LYS A 1 335 ? 46.713 -0.453 -47.928 1.00 89.25 335 LYS A N 1
ATOM 2784 C CA . LYS A 1 335 ? 46.339 -0.806 -49.318 1.00 89.25 335 LYS A CA 1
ATOM 2785 C C . LYS A 1 335 ? 47.127 -0.013 -50.374 1.00 89.25 335 LYS A C 1
ATOM 2787 O O . LYS A 1 335 ? 47.308 -0.498 -51.481 1.00 89.25 335 LYS A O 1
ATOM 2792 N N . LYS A 1 336 ? 47.588 1.197 -50.044 1.00 89.38 336 LYS A N 1
ATOM 2793 C CA . LYS A 1 336 ? 48.423 2.041 -50.915 1.00 89.38 336 LYS A CA 1
ATOM 2794 C C . LYS A 1 336 ? 49.933 1.800 -50.737 1.00 89.38 336 LYS A C 1
ATOM 2796 O O . LYS A 1 336 ? 50.718 2.597 -51.235 1.00 89.38 336 LYS A O 1
ATOM 2801 N N . GLY A 1 337 ? 50.341 0.767 -49.995 1.00 83.56 337 GLY A N 1
ATOM 2802 C CA . GLY A 1 337 ? 51.752 0.438 -49.766 1.00 83.56 337 GLY A CA 1
ATOM 2803 C C . GLY A 1 337 ? 52.499 1.403 -48.837 1.00 83.56 337 GLY A C 1
ATOM 2804 O O . GLY A 1 337 ? 53.719 1.334 -48.746 1.00 83.56 337 GLY A O 1
ATOM 2805 N N . ARG A 1 338 ? 51.803 2.310 -48.134 1.00 79.88 338 ARG A N 1
ATOM 2806 C CA . ARG A 1 338 ? 52.437 3.207 -47.155 1.00 79.88 338 ARG A CA 1
ATOM 2807 C C . ARG A 1 338 ? 52.594 2.469 -45.819 1.00 79.88 338 ARG A C 1
ATOM 2809 O O . ARG A 1 338 ? 51.587 2.117 -45.199 1.00 79.88 338 ARG A O 1
ATOM 2816 N N . VAL A 1 339 ? 53.830 2.266 -45.364 1.00 68.38 339 VAL A N 1
ATOM 2817 C CA . VAL A 1 339 ? 54.125 1.785 -44.002 1.00 68.38 339 VAL A CA 1
ATOM 2818 C C . VAL A 1 339 ? 53.832 2.927 -43.029 1.00 68.38 339 VAL A C 1
ATOM 2820 O O . VAL A 1 339 ? 54.346 4.027 -43.209 1.00 68.38 339 VAL A O 1
ATOM 2823 N N . ILE A 1 340 ? 52.967 2.695 -42.037 1.00 67.56 340 ILE A N 1
ATOM 2824 C CA . ILE A 1 340 ? 52.696 3.664 -40.966 1.00 67.56 340 ILE A CA 1
ATOM 2825 C C . ILE A 1 340 ? 53.541 3.251 -39.755 1.00 67.56 340 ILE A C 1
ATOM 2827 O O . ILE A 1 340 ? 53.235 2.220 -39.158 1.00 67.56 340 ILE A O 1
ATOM 2831 N N . PRO A 1 341 ? 54.579 4.014 -39.376 1.00 58.47 341 PRO A N 1
ATOM 2832 C CA . PRO A 1 341 ? 55.336 3.752 -38.159 1.00 58.47 341 PRO A CA 1
ATOM 2833 C C . PRO A 1 341 ? 54.498 4.132 -36.930 1.00 58.47 341 PRO A C 1
ATOM 2835 O O . PRO A 1 341 ? 53.923 5.220 -36.886 1.00 58.47 341 PRO A O 1
ATOM 2838 N N . GLY A 1 342 ? 54.434 3.245 -35.933 1.00 65.75 342 GLY A N 1
ATOM 2839 C CA . GLY A 1 342 ? 53.792 3.518 -34.639 1.00 65.75 342 GLY A CA 1
ATOM 2840 C C . GLY A 1 342 ? 52.295 3.188 -34.527 1.00 65.75 342 GLY A C 1
ATOM 2841 O O . GLY A 1 342 ? 51.676 3.615 -33.553 1.00 65.75 342 GLY A O 1
ATOM 2842 N N . PHE A 1 343 ? 51.717 2.436 -35.476 1.00 57.34 343 PHE A N 1
ATOM 2843 C CA . PHE A 1 343 ? 50.358 1.872 -35.397 1.00 57.34 343 PHE A CA 1
ATOM 2844 C C . PHE A 1 343 ? 50.284 0.401 -35.802 1.00 57.34 343 PHE A C 1
ATOM 2846 O O . PHE A 1 343 ? 50.969 0.016 -36.778 1.00 57.34 343 PHE A O 1
#